Protein AF-A0A225VN91-F1 (afdb_monomer_lite)

Sequence (213 aa):
MSDIDKAKYLSKLDMTDDNLAKLLGMENMSVAAMKRHPNYNLYYAVTYNVNTRMINKLFKTKTEPSTLWKQLGLPTGETTSVAELKNIKRNDPNFDTYIRYVTKYDKELDAFKTKEQKLLEKYKLSKQFDEDAQPSPELVRMFNVNWDGPDIVYPAEILARADMWAKAGKSDDYVLTMLGMPSLKESSKFAHSYNYKAFLQFKEAAGTLSKNS

pLDDT: mean 78.53, std 14.8, range [35.0, 95.88]

Foldseek 3Di:
DDLLVVLVVLLVVPDDLQRLCVVQVNHPPFPVRLVVDPCNVSSCSNVVSNLVVVLVVCVVVVPFLVNLCVVLVHDQDQDCDPVNLVCCVVGPVSVVSSLVNVVVVVVVVVVLVVVQVVVCVVVVVVVVADPPDDGDPVSCVVPVDPQQAGPPNGLSSLLVVLLSCLVVVHDLCVLCSNLVNNDPVCLVVCCVPSSNVSSVSSCVSNVNDDPDD

Organism: NCBI:txid4795

Secondary structure (DSSP, 8-state):
--HHHHHHHHHTTT--HHHHHHHTT-TT--HHHHTTSTTHHHHHHHHHHHHHHHHHHHHHTT--HHHHHHHTT----TT--HHHHHHHHHH-HHHHHHHHHHHHHHHHHHHHHHHHHHHHHHTTGGGSS-TTPPPPHHHHHHH---SS------HHHHHHHHHHHHHTT--HHHHHHHTT---HHHHGGGTTSHHHHHHHHHHHHTT-S----

Radius of gyration: 20.31 Å; chains: 1; bounding box: 55×45×61 Å

Structure (mmCIF, N/CA/C/O backbone):
data_AF-A0A225VN91-F1
#
_entry.id   AF-A0A225VN91-F1
#
loop_
_atom_site.group_PDB
_atom_site.id
_atom_site.type_symbol
_atom_site.label_atom_id
_atom_site.label_alt_id
_atom_site.label_comp_id
_atom_site.label_asym_id
_atom_site.label_entity_id
_atom_site.label_seq_id
_atom_site.pdbx_PDB_ins_code
_atom_site.Cartn_x
_atom_site.Cartn_y
_atom_site.Cartn_z
_atom_site.occupancy
_atom_site.B_iso_or_equiv
_atom_site.auth_seq_id
_atom_site.auth_comp_id
_atom_site.auth_asym_id
_atom_site.auth_atom_id
_atom_site.pdbx_PDB_model_num
ATOM 1 N N . MET A 1 1 ? -30.366 4.896 12.817 1.00 66.31 1 MET A N 1
ATOM 2 C CA . MET A 1 1 ? -29.262 5.162 11.867 1.00 66.31 1 MET A CA 1
ATOM 3 C C . MET A 1 1 ? -28.515 3.860 11.637 1.00 66.31 1 MET A C 1
ATOM 5 O O . MET A 1 1 ? -28.142 3.240 12.629 1.00 66.31 1 MET A O 1
ATOM 9 N N . SER A 1 2 ? -28.371 3.417 10.384 1.00 86.88 2 SER A N 1
ATOM 10 C CA . SER A 1 2 ? -27.633 2.184 10.069 1.00 86.88 2 SER A CA 1
ATOM 11 C C . SER A 1 2 ? -26.142 2.341 10.393 1.00 86.88 2 SER A C 1
ATOM 13 O O . SER A 1 2 ? -25.645 3.466 10.497 1.00 86.88 2 SER A O 1
ATOM 15 N N . ASP A 1 3 ? -25.405 1.238 10.527 1.00 78.81 3 ASP A N 1
ATOM 16 C CA . ASP A 1 3 ? -23.954 1.311 10.752 1.00 78.81 3 ASP A CA 1
ATOM 17 C C . ASP A 1 3 ? -23.204 1.906 9.552 1.00 78.81 3 ASP A C 1
ATOM 19 O O . ASP A 1 3 ? -22.191 2.578 9.727 1.00 78.81 3 ASP A O 1
ATOM 23 N N . ILE A 1 4 ? -23.756 1.780 8.341 1.00 81.88 4 ILE A N 1
ATOM 24 C CA . ILE A 1 4 ? -23.241 2.445 7.137 1.00 81.88 4 ILE A CA 1
ATOM 25 C C . ILE A 1 4 ? -23.384 3.969 7.256 1.00 81.88 4 ILE A C 1
ATOM 27 O O . ILE A 1 4 ? -22.451 4.710 6.941 1.00 81.88 4 ILE A O 1
ATOM 31 N N . ASP A 1 5 ? -24.534 4.454 7.725 1.00 89.44 5 ASP A N 1
ATOM 32 C CA . ASP A 1 5 ? -24.778 5.891 7.884 1.00 89.44 5 ASP A CA 1
ATOM 33 C C . ASP A 1 5 ? -23.938 6.479 9.021 1.00 89.44 5 ASP A C 1
ATOM 35 O O . ASP A 1 5 ? -23.355 7.554 8.861 1.00 89.44 5 ASP A O 1
ATOM 39 N N . LYS A 1 6 ? -23.784 5.734 10.127 1.00 89.94 6 LYS A N 1
ATOM 40 C CA . LYS A 1 6 ? -22.837 6.073 11.200 1.00 89.94 6 LYS A CA 1
ATOM 41 C C . LYS A 1 6 ? -21.414 6.165 10.661 1.00 89.94 6 LYS A C 1
ATOM 43 O O . LYS A 1 6 ? -20.742 7.158 10.919 1.00 89.94 6 LYS A O 1
ATOM 48 N N . ALA A 1 7 ? -20.969 5.183 9.875 1.00 88.94 7 ALA A N 1
ATOM 49 C CA . ALA A 1 7 ? -19.620 5.177 9.322 1.00 88.94 7 ALA A CA 1
ATOM 50 C C . ALA A 1 7 ? -19.368 6.383 8.404 1.00 88.94 7 ALA A C 1
ATOM 52 O O . ALA A 1 7 ? -18.324 7.033 8.486 1.0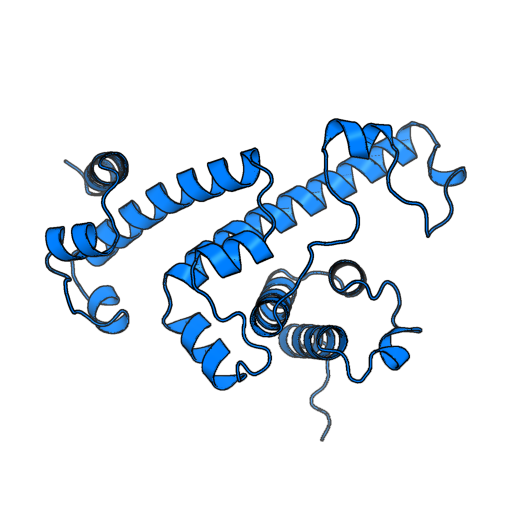0 88.94 7 ALA A O 1
ATOM 53 N N . LYS A 1 8 ? -20.343 6.725 7.551 1.00 87.88 8 LYS A N 1
ATOM 54 C CA . LYS A 1 8 ? -20.279 7.919 6.696 1.00 87.88 8 LYS A CA 1
ATOM 55 C C . LYS A 1 8 ? -20.207 9.198 7.522 1.00 87.88 8 LYS A C 1
ATOM 57 O O . LYS A 1 8 ? -19.379 10.052 7.218 1.00 87.88 8 LYS A O 1
ATOM 62 N N . TYR A 1 9 ? -21.049 9.333 8.544 1.00 91.50 9 TYR A N 1
ATOM 63 C CA . TYR A 1 9 ? -21.051 10.497 9.425 1.00 91.50 9 TYR A CA 1
ATOM 64 C C . TYR A 1 9 ? -19.715 10.649 10.160 1.00 91.50 9 TYR A C 1
ATOM 66 O O . TYR A 1 9 ? -19.050 11.668 9.995 1.00 91.50 9 TYR A O 1
ATOM 74 N N . LEU A 1 10 ? -19.277 9.609 10.875 1.00 90.62 10 LEU A N 1
ATOM 75 C CA . LEU A 1 10 ? -18.035 9.620 11.652 1.00 90.62 10 LEU A CA 1
ATOM 76 C C . LEU A 1 10 ? -16.809 9.884 10.774 1.00 90.62 10 LEU A C 1
ATOM 78 O O . LEU A 1 10 ? -15.938 10.653 11.162 1.00 90.62 10 LEU A O 1
ATOM 82 N N . SER A 1 11 ? -16.772 9.345 9.549 1.00 89.56 11 SER A N 1
ATOM 83 C CA . SER A 1 11 ? -15.665 9.624 8.627 1.00 89.56 11 SER A CA 1
ATOM 84 C C . SER A 1 11 ? -15.523 11.117 8.300 1.00 89.56 11 SER A C 1
ATOM 86 O O . SER A 1 11 ? -14.418 11.589 8.061 1.00 89.56 11 SER A O 1
ATOM 88 N N . LYS A 1 12 ? -16.602 11.908 8.320 1.00 90.25 12 LYS A N 1
ATOM 89 C CA . LYS A 1 12 ? -16.542 13.350 8.024 1.00 90.25 12 LYS A CA 1
ATOM 90 C C . LYS A 1 12 ? -15.976 14.191 9.168 1.00 90.25 12 LYS A C 1
ATOM 92 O O . LYS A 1 12 ? -15.618 15.332 8.911 1.00 90.25 12 LYS A O 1
ATOM 97 N N . LEU A 1 13 ? -15.896 13.645 10.382 1.00 88.88 13 LEU A N 1
ATOM 98 C CA . LEU A 1 13 ? -15.472 14.377 11.579 1.00 88.88 13 LEU A CA 1
ATOM 99 C C . LEU A 1 13 ? -13.948 14.533 11.710 1.00 88.88 13 LEU A C 1
ATOM 101 O O . LEU A 1 13 ? -13.500 15.116 12.688 1.00 88.88 13 LEU A O 1
ATOM 105 N N . ASP A 1 14 ? -13.172 14.008 10.755 1.00 80.12 14 ASP A N 1
ATOM 106 C CA . ASP A 1 14 ? -11.700 14.087 10.718 1.00 80.12 14 ASP A CA 1
ATOM 107 C C . ASP A 1 14 ? -11.023 13.635 12.027 1.00 80.12 14 ASP A C 1
ATOM 109 O O . ASP A 1 14 ? -10.026 14.188 12.484 1.00 80.12 14 ASP A O 1
ATOM 113 N N . MET A 1 15 ? -11.611 12.621 12.670 1.00 85.94 15 MET A N 1
ATOM 114 C CA . MET A 1 15 ? -11.085 12.050 13.905 1.00 85.94 15 MET A CA 1
ATOM 115 C C . MET A 1 15 ? -9.784 11.293 13.638 1.00 85.94 15 MET A C 1
ATOM 117 O O . MET A 1 15 ? -9.686 10.533 12.673 1.00 85.94 15 MET A O 1
ATOM 121 N N . THR A 1 16 ? -8.813 11.456 14.539 1.00 86.88 16 THR A N 1
ATOM 122 C CA . THR A 1 16 ? -7.637 10.583 14.595 1.00 86.88 16 THR A CA 1
ATOM 123 C C . THR A 1 16 ? -8.053 9.157 14.938 1.00 86.88 16 THR A C 1
ATOM 125 O O . THR A 1 16 ? -9.118 8.933 15.523 1.00 86.88 16 THR A O 1
ATOM 128 N N . ASP A 1 17 ? -7.196 8.194 14.603 1.00 85.38 17 ASP A N 1
ATOM 129 C CA . ASP A 1 17 ? -7.459 6.787 14.890 1.00 85.38 17 ASP A CA 1
ATOM 130 C C . ASP A 1 17 ? -7.649 6.534 16.396 1.00 85.38 17 ASP A C 1
ATOM 132 O O . ASP A 1 17 ? -8.621 5.895 16.794 1.00 85.38 17 ASP A O 1
ATOM 136 N N . ASP A 1 18 ? -6.828 7.174 17.235 1.00 88.00 18 ASP A N 1
ATOM 137 C CA . ASP A 1 18 ? -6.950 7.132 18.698 1.00 88.00 18 ASP A CA 1
ATOM 138 C C . ASP A 1 18 ? -8.293 7.684 19.196 1.00 88.00 18 ASP A C 1
ATOM 140 O O . ASP A 1 18 ? -8.949 7.084 20.050 1.00 88.00 18 ASP A O 1
ATOM 144 N N . ASN A 1 19 ? -8.739 8.822 18.650 1.00 92.31 19 ASN A N 1
ATOM 145 C CA . ASN A 1 19 ? -10.015 9.428 19.034 1.00 92.31 19 ASN A CA 1
ATOM 146 C C . ASN A 1 19 ? -11.199 8.562 18.595 1.00 92.31 19 ASN A C 1
ATOM 148 O O . ASN A 1 19 ? -12.185 8.455 19.326 1.00 92.31 19 ASN A O 1
ATOM 152 N N . LEU A 1 20 ? -11.104 7.927 17.426 1.00 93.00 20 LEU A N 1
ATOM 153 C CA . LEU A 1 20 ? -12.118 7.002 16.937 1.00 93.00 20 LEU A CA 1
ATOM 154 C C . LEU A 1 20 ? -12.151 5.712 17.768 1.00 93.00 20 LEU A C 1
ATOM 156 O O . LEU A 1 20 ? -13.234 5.256 18.131 1.00 93.00 20 LEU A O 1
ATOM 160 N N . ALA A 1 21 ? -10.991 5.136 18.093 1.00 92.94 21 ALA A N 1
ATOM 161 C CA . ALA A 1 21 ? -10.890 3.960 18.950 1.00 92.94 21 ALA A CA 1
ATOM 162 C C . ALA A 1 21 ? -11.495 4.245 20.329 1.00 92.94 21 ALA A C 1
ATOM 164 O O . ALA A 1 21 ? -12.345 3.483 20.787 1.00 92.94 21 ALA A O 1
ATOM 165 N N . LYS A 1 22 ? -11.157 5.395 20.925 1.00 95.44 22 LYS A N 1
ATOM 166 C CA . LYS A 1 22 ? -11.736 5.863 22.189 1.00 95.44 22 LYS A CA 1
ATOM 167 C C . LYS A 1 22 ? -13.249 6.064 22.109 1.00 95.44 22 LYS A C 1
ATOM 169 O O . LYS A 1 22 ? -13.985 5.617 22.981 1.00 95.44 22 LYS A O 1
ATOM 174 N N . LEU A 1 23 ? -13.745 6.704 21.047 1.00 94.81 23 LEU A N 1
ATOM 175 C CA . LEU A 1 23 ? -15.185 6.898 20.839 1.00 94.81 23 LEU A CA 1
ATOM 176 C C . LEU A 1 23 ? -15.944 5.564 20.774 1.00 94.81 23 LEU A C 1
ATOM 178 O O . LEU A 1 23 ? -17.099 5.483 21.189 1.00 94.81 23 LEU A O 1
ATOM 182 N N . LEU A 1 24 ? -15.306 4.528 20.233 1.00 94.75 24 LEU A N 1
ATOM 183 C CA . LEU A 1 24 ? -15.899 3.208 20.048 1.00 94.75 24 LEU A CA 1
ATOM 184 C C . LEU A 1 24 ? -15.637 2.248 21.218 1.00 94.75 24 LEU A C 1
ATOM 186 O O . LEU A 1 24 ? -16.039 1.083 21.122 1.00 94.75 24 LEU A O 1
ATOM 190 N N . GLY A 1 25 ? -15.021 2.728 22.307 1.00 95.81 25 GLY A N 1
ATOM 191 C CA . GLY A 1 25 ? -14.703 1.942 23.502 1.00 95.81 25 GLY A CA 1
ATOM 192 C C . GLY A 1 25 ? -13.650 0.867 23.246 1.00 95.81 25 GLY A C 1
ATOM 193 O O . GLY A 1 25 ? -13.738 -0.232 23.787 1.00 95.81 25 GLY A O 1
ATOM 194 N N . MET A 1 26 ? -12.715 1.146 22.342 1.00 95.88 26 MET A N 1
ATOM 195 C CA . MET A 1 26 ? -11.653 0.234 21.919 1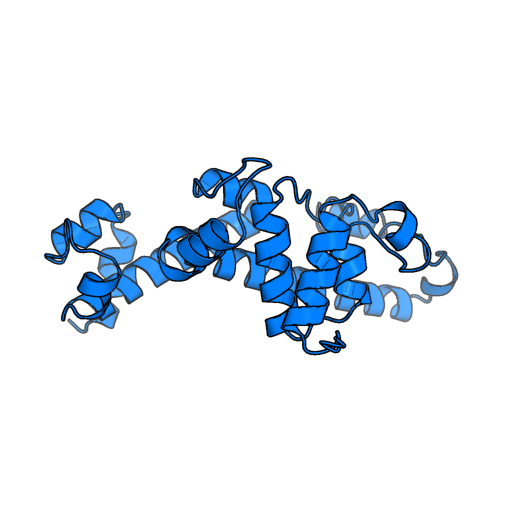.00 95.88 26 MET A CA 1
ATOM 196 C C . MET A 1 26 ? -10.261 0.787 22.226 1.00 95.88 26 MET A C 1
ATOM 198 O O . MET A 1 26 ? -9.271 0.282 21.694 1.00 95.88 26 MET A O 1
ATOM 202 N N . GLU A 1 27 ? -10.160 1.837 23.046 1.00 94.81 27 GLU A N 1
ATOM 203 C CA . GLU A 1 27 ? -8.865 2.370 23.447 1.00 94.81 27 GLU A CA 1
ATOM 204 C C . GLU A 1 27 ? -8.016 1.305 24.156 1.00 94.81 27 GLU A C 1
ATOM 206 O O . GLU A 1 27 ? -8.523 0.454 24.887 1.00 94.81 27 GLU A O 1
ATOM 211 N N . ASN A 1 28 ? -6.700 1.356 23.938 1.00 91.00 28 ASN A N 1
ATOM 212 C CA . ASN A 1 28 ? -5.714 0.452 24.545 1.00 91.00 28 ASN A CA 1
ATOM 213 C C . ASN A 1 28 ? -5.897 -1.044 24.220 1.00 91.00 28 ASN A C 1
ATOM 215 O O . ASN A 1 28 ? -5.195 -1.888 24.781 1.00 91.00 28 ASN A O 1
ATOM 219 N N . MET A 1 29 ? -6.811 -1.405 23.317 1.00 93.12 29 MET A N 1
ATOM 220 C CA . MET A 1 29 ? -6.941 -2.775 22.838 1.00 93.12 29 MET A CA 1
ATOM 221 C C . MET A 1 29 ? -5.829 -3.088 21.837 1.00 93.12 29 MET A C 1
ATOM 223 O O . MET A 1 29 ? -5.497 -2.281 20.973 1.00 93.12 29 MET A O 1
ATOM 227 N N . SER A 1 30 ? -5.282 -4.302 21.897 1.00 87.81 30 SER A N 1
ATOM 228 C CA . SER A 1 30 ? -4.435 -4.791 20.807 1.00 87.81 30 SER A CA 1
ATOM 229 C C . SER A 1 30 ? -5.260 -4.928 19.523 1.00 87.81 30 SER A C 1
ATOM 231 O O . SER A 1 30 ? -6.457 -5.205 19.585 1.00 87.81 30 SER A O 1
ATOM 233 N N . VAL A 1 31 ? -4.631 -4.846 18.347 1.00 81.31 31 VAL A N 1
ATOM 234 C CA . VAL A 1 31 ? -5.321 -5.047 17.054 1.00 81.31 31 VAL A CA 1
ATOM 235 C C . VAL A 1 31 ? -6.092 -6.375 17.016 1.00 81.31 31 VAL A C 1
ATOM 237 O O . VAL A 1 31 ? -7.198 -6.454 16.481 1.00 81.31 31 VAL A O 1
ATOM 240 N N . ALA A 1 32 ? -5.539 -7.430 17.624 1.00 86.00 32 ALA A N 1
ATOM 241 C CA . ALA A 1 32 ? -6.203 -8.726 17.730 1.00 86.00 32 ALA A CA 1
ATOM 242 C C . ALA A 1 32 ? -7.454 -8.685 18.627 1.00 86.00 32 ALA A C 1
ATOM 244 O O . ALA A 1 32 ? -8.444 -9.347 18.312 1.00 86.00 32 ALA A O 1
ATOM 245 N N . ALA A 1 33 ? -7.422 -7.916 19.720 1.00 92.19 33 ALA A N 1
ATOM 246 C CA . ALA A 1 33 ? -8.576 -7.698 20.587 1.00 92.19 33 ALA A CA 1
ATOM 247 C C . ALA A 1 33 ? -9.627 -6.807 19.908 1.00 92.19 33 ALA A C 1
ATOM 249 O O . ALA A 1 33 ? -10.803 -7.169 19.898 1.00 92.19 33 ALA A O 1
ATOM 250 N N . MET A 1 34 ? -9.203 -5.723 19.245 1.00 91.06 34 MET A N 1
ATOM 251 C CA . MET A 1 34 ? -10.085 -4.853 18.462 1.00 91.06 34 MET A CA 1
ATOM 252 C C . MET A 1 34 ? -10.865 -5.660 17.429 1.00 91.06 34 MET A C 1
ATOM 254 O O . MET A 1 34 ? -12.077 -5.537 17.380 1.00 91.06 34 MET A O 1
ATOM 258 N N . LYS A 1 35 ? -10.215 -6.558 16.673 1.00 88.19 35 LYS A N 1
ATOM 259 C CA . LYS A 1 35 ? -10.866 -7.420 15.661 1.00 88.19 35 LYS A CA 1
ATOM 260 C C . LYS A 1 35 ? -12.011 -8.288 16.196 1.00 88.19 35 LYS A C 1
ATOM 262 O O . LYS A 1 35 ? -12.839 -8.744 15.414 1.00 88.19 35 LYS A O 1
ATOM 267 N N . ARG A 1 36 ? -12.051 -8.548 17.505 1.00 93.56 36 ARG A N 1
ATOM 268 C CA . ARG A 1 36 ? -13.104 -9.335 18.169 1.00 93.56 36 ARG A CA 1
ATOM 269 C C . ARG A 1 36 ? -14.172 -8.460 18.827 1.00 93.56 36 ARG A C 1
ATOM 271 O O . ARG A 1 36 ? -15.158 -8.990 19.331 1.00 93.56 36 ARG A O 1
ATOM 278 N N . HIS A 1 37 ? -13.976 -7.146 18.854 1.00 95.25 37 HIS A N 1
ATOM 279 C CA . HIS A 1 37 ? -14.875 -6.213 19.510 1.00 95.25 37 HIS A CA 1
ATOM 280 C C . HIS A 1 37 ? -16.153 -5.991 18.676 1.00 95.25 37 HIS A C 1
ATOM 282 O O . HIS A 1 37 ? -16.062 -5.863 17.452 1.00 95.25 37 HIS A O 1
ATOM 288 N N . PRO A 1 38 ? -17.346 -5.867 19.290 1.00 95.62 38 PRO A N 1
ATOM 289 C CA . PRO A 1 38 ? -18.596 -5.643 18.554 1.00 95.62 38 PRO A CA 1
ATOM 290 C C . PRO A 1 38 ? -18.588 -4.391 17.662 1.00 95.62 38 PRO A C 1
ATOM 292 O O . PRO A 1 38 ? -19.189 -4.390 16.590 1.00 95.62 38 PRO A O 1
ATOM 295 N N . ASN A 1 39 ? -17.859 -3.342 18.062 1.00 94.69 39 ASN A N 1
ATOM 296 C CA . ASN A 1 39 ? -17.749 -2.098 17.286 1.00 94.69 39 ASN A CA 1
ATOM 297 C C . ASN A 1 39 ? -16.658 -2.133 16.203 1.00 94.69 39 ASN A C 1
ATOM 299 O O . ASN A 1 39 ? -16.485 -1.144 15.488 1.00 94.69 39 ASN A O 1
ATOM 303 N N . TYR A 1 40 ? -15.936 -3.248 16.045 1.00 91.56 40 TYR A N 1
ATOM 304 C CA . TYR A 1 40 ? -14.839 -3.346 15.083 1.00 91.56 40 TYR A CA 1
ATOM 305 C C . TYR A 1 40 ? -15.285 -3.072 13.651 1.00 91.56 40 TYR A C 1
ATOM 307 O O . TYR A 1 40 ? -14.619 -2.339 12.928 1.00 91.56 40 TYR A O 1
ATOM 315 N N . ASN A 1 41 ? -16.438 -3.608 13.246 1.00 89.62 41 ASN A N 1
ATOM 316 C CA . ASN A 1 41 ? -16.953 -3.410 11.892 1.00 89.62 41 ASN A CA 1
ATOM 317 C C . ASN A 1 41 ? -17.220 -1.927 11.597 1.00 89.62 41 ASN A C 1
ATOM 319 O O . ASN A 1 41 ? -16.931 -1.453 10.498 1.00 89.62 41 ASN A O 1
ATOM 323 N N . LEU A 1 42 ? -17.725 -1.180 12.584 1.00 91.81 42 LEU A N 1
ATOM 324 C CA . LEU A 1 42 ? -17.949 0.258 12.453 1.00 91.81 42 LEU A CA 1
ATOM 325 C C . LEU A 1 42 ? -16.620 1.021 12.390 1.00 91.81 42 LEU A C 1
ATOM 327 O O . LEU A 1 42 ? -16.442 1.848 11.498 1.00 91.81 42 LEU A O 1
ATOM 331 N N . TYR A 1 43 ? -15.676 0.710 13.280 1.00 90.94 43 TYR A N 1
ATOM 332 C CA . TYR A 1 43 ? -14.326 1.278 13.251 1.00 90.94 43 TYR A CA 1
ATOM 333 C C . TYR A 1 43 ? -13.640 1.043 11.899 1.00 90.94 43 TYR A C 1
ATOM 335 O O . TYR A 1 43 ? -13.159 1.984 11.266 1.00 90.94 43 TYR A O 1
ATOM 343 N N . TYR A 1 44 ? -13.670 -0.198 11.412 1.00 88.31 44 TYR A N 1
ATOM 344 C CA . TYR A 1 44 ? -13.106 -0.587 10.125 1.00 88.31 44 TYR A CA 1
ATOM 345 C C . TYR A 1 44 ? -13.766 0.172 8.967 1.00 88.31 44 TYR A C 1
ATOM 347 O O . TYR A 1 44 ? -13.083 0.671 8.079 1.00 88.31 44 TYR A O 1
ATOM 355 N N . ALA A 1 45 ? -15.092 0.329 8.976 1.00 88.12 45 ALA A N 1
ATOM 356 C CA . ALA A 1 45 ? -15.792 1.080 7.936 1.00 88.12 45 ALA A CA 1
ATOM 357 C C . ALA A 1 45 ? -15.430 2.579 7.937 1.00 88.12 45 ALA A C 1
ATOM 359 O O . ALA A 1 45 ? -15.275 3.183 6.871 1.00 88.12 45 ALA A O 1
ATOM 360 N N . VAL A 1 46 ? -15.281 3.196 9.115 1.00 89.25 46 VAL A N 1
ATOM 361 C CA . VAL A 1 46 ? -14.879 4.607 9.236 1.00 89.25 46 VAL A CA 1
ATOM 362 C C . VAL A 1 46 ? -13.455 4.805 8.725 1.00 89.25 46 VAL A C 1
ATOM 364 O O . VAL A 1 46 ? -13.248 5.626 7.826 1.00 89.25 46 VAL A O 1
ATOM 367 N N . THR A 1 47 ? -12.498 4.027 9.236 1.00 86.69 47 THR A N 1
ATOM 368 C CA . THR A 1 47 ? -11.091 4.076 8.804 1.00 86.69 47 THR A CA 1
ATOM 369 C C . THR A 1 47 ? -10.972 3.787 7.309 1.00 86.69 47 THR A C 1
ATOM 371 O O . THR A 1 47 ? -10.286 4.510 6.586 1.00 86.69 47 THR A O 1
ATOM 374 N N . TYR A 1 48 ? -11.745 2.830 6.781 1.00 86.44 48 TYR A N 1
ATOM 375 C CA . TYR A 1 48 ? -11.795 2.546 5.350 1.00 86.44 48 TYR A CA 1
ATOM 376 C C . TYR A 1 48 ? -12.181 3.778 4.519 1.00 86.44 48 TYR A C 1
ATOM 378 O O . TYR A 1 48 ? -11.517 4.074 3.518 1.00 86.44 48 TYR A O 1
ATOM 386 N N . ASN A 1 49 ? -13.228 4.504 4.922 1.00 85.88 49 ASN A N 1
ATOM 387 C CA . ASN A 1 49 ? -13.721 5.699 4.231 1.00 85.88 49 ASN A CA 1
ATOM 388 C C . ASN A 1 49 ? -12.745 6.879 4.328 1.00 85.88 49 ASN A C 1
ATOM 390 O O . ASN A 1 49 ? -12.519 7.582 3.336 1.00 85.88 49 ASN A O 1
ATOM 394 N N . VAL A 1 50 ? -12.148 7.092 5.504 1.00 86.75 50 VAL A N 1
ATOM 395 C CA . VAL A 1 50 ? -11.103 8.105 5.717 1.00 86.75 50 VAL A CA 1
ATOM 396 C C . VAL A 1 50 ? -9.909 7.816 4.806 1.00 86.75 50 VAL A C 1
ATOM 398 O O . VAL A 1 50 ? -9.559 8.659 3.976 1.00 86.75 50 VAL A O 1
ATOM 401 N N . ASN A 1 51 ? -9.394 6.587 4.843 1.00 84.50 51 ASN A N 1
ATOM 402 C CA . ASN A 1 51 ? -8.253 6.164 4.035 1.00 84.50 51 ASN A CA 1
ATOM 403 C C . ASN A 1 51 ? -8.552 6.244 2.537 1.00 84.50 51 ASN A C 1
ATOM 405 O O . ASN A 1 51 ? -7.691 6.646 1.767 1.00 84.50 51 ASN A O 1
ATOM 409 N N . THR A 1 52 ? -9.781 5.954 2.098 1.00 85.50 52 THR A N 1
ATOM 410 C CA . THR A 1 52 ? -10.171 6.111 0.683 1.00 85.50 52 THR A CA 1
ATOM 411 C C . THR A 1 52 ? -10.035 7.561 0.214 1.00 85.50 52 THR A 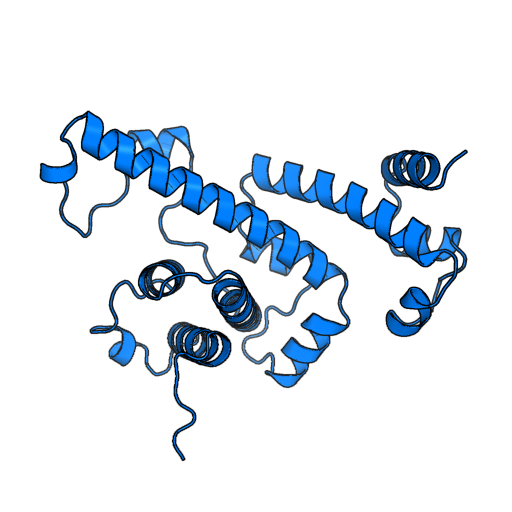C 1
ATOM 413 O O . THR A 1 52 ? -9.500 7.821 -0.864 1.00 85.50 52 THR A O 1
ATOM 416 N N . ARG A 1 53 ? -10.501 8.528 1.015 1.00 85.81 53 ARG A N 1
ATOM 417 C CA . ARG A 1 53 ? -10.373 9.956 0.680 1.00 85.81 53 ARG A CA 1
ATOM 418 C C . ARG A 1 53 ? -8.917 10.403 0.700 1.00 85.81 53 ARG A C 1
ATOM 420 O O . ARG A 1 53 ? -8.506 11.110 -0.218 1.00 85.81 53 ARG A O 1
ATOM 427 N N . MET A 1 54 ? -8.148 9.956 1.693 1.00 86.31 54 MET A N 1
ATOM 428 C CA . MET A 1 54 ? -6.714 10.221 1.773 1.00 86.31 54 MET A CA 1
ATOM 429 C C . MET A 1 54 ? -5.982 9.679 0.540 1.00 86.31 54 MET A C 1
ATOM 431 O O . MET A 1 54 ? -5.314 10.444 -0.143 1.00 86.31 54 MET A O 1
ATOM 435 N N . ILE A 1 55 ? -6.185 8.407 0.185 1.00 84.81 55 ILE A N 1
ATOM 436 C CA . ILE A 1 55 ? -5.602 7.761 -1.002 1.00 84.81 55 ILE A CA 1
ATOM 437 C C . ILE A 1 55 ? -5.955 8.529 -2.279 1.00 84.81 55 ILE A C 1
ATOM 439 O O . ILE A 1 55 ? -5.083 8.797 -3.100 1.00 84.81 55 ILE A O 1
ATOM 443 N N . ASN A 1 56 ? -7.216 8.940 -2.442 1.00 82.62 56 ASN A N 1
ATOM 444 C CA . ASN A 1 56 ? -7.628 9.733 -3.601 1.00 82.62 56 ASN A CA 1
ATOM 445 C C . ASN A 1 56 ? -6.952 11.111 -3.642 1.00 82.62 56 ASN A C 1
ATOM 447 O O . ASN A 1 56 ? -6.653 11.607 -4.727 1.00 82.62 56 ASN A O 1
ATOM 451 N N . LYS A 1 57 ? -6.714 11.740 -2.485 1.00 85.31 57 LYS A N 1
ATOM 452 C CA . LYS A 1 57 ? -5.969 13.001 -2.391 1.00 85.31 57 LYS A CA 1
ATOM 453 C C . LYS A 1 57 ? -4.499 12.792 -2.754 1.00 85.31 57 LYS A C 1
ATOM 455 O O . LYS A 1 57 ? -4.020 13.500 -3.629 1.00 85.31 57 LYS A O 1
ATOM 460 N N . LEU A 1 58 ? -3.842 11.800 -2.152 1.00 82.50 58 LEU A N 1
ATOM 461 C CA . LEU A 1 58 ? -2.444 11.436 -2.412 1.00 82.50 58 LEU A CA 1
ATOM 462 C C . LEU A 1 58 ? -2.204 11.140 -3.895 1.00 82.50 58 LEU A C 1
ATOM 464 O O . LEU A 1 58 ? -1.244 11.624 -4.488 1.00 82.50 58 LEU A O 1
ATOM 468 N N . PHE A 1 59 ? -3.136 10.423 -4.523 1.00 79.00 59 PHE A N 1
ATOM 469 C CA . PHE A 1 59 ? -3.070 10.130 -5.949 1.00 79.00 59 PHE A CA 1
ATOM 470 C C . PHE A 1 59 ? -3.200 11.400 -6.806 1.00 79.00 59 PHE A C 1
ATOM 472 O O . PHE A 1 59 ? -2.434 11.598 -7.744 1.00 79.00 59 PHE A O 1
ATOM 479 N N . LYS A 1 60 ? -4.122 12.314 -6.462 1.00 78.62 60 LYS A N 1
ATOM 480 C CA . LYS A 1 60 ? -4.246 13.618 -7.144 1.00 78.62 60 LYS A CA 1
ATOM 481 C C . LYS A 1 60 ? -2.992 14.478 -6.993 1.00 78.62 60 LYS A C 1
ATOM 483 O O . LYS A 1 60 ? -2.644 15.198 -7.923 1.00 78.62 60 LYS A O 1
ATOM 488 N N . THR A 1 61 ? -2.335 14.412 -5.837 1.00 80.06 61 THR A N 1
ATOM 489 C CA . THR A 1 61 ? -1.087 15.134 -5.560 1.00 80.06 61 THR A CA 1
ATOM 490 C C . THR A 1 61 ? 0.158 14.396 -6.040 1.00 80.06 61 THR A C 1
ATOM 492 O O . THR A 1 61 ? 1.252 14.896 -5.809 1.00 80.06 61 THR A O 1
ATOM 495 N N . LYS A 1 62 ? 0.005 13.244 -6.712 1.00 78.06 62 LYS A N 1
ATOM 496 C CA . LYS A 1 62 ? 1.106 12.437 -7.261 1.00 78.06 62 LYS A CA 1
ATOM 497 C C . LYS A 1 62 ? 2.147 12.078 -6.201 1.00 78.06 62 LYS A C 1
ATOM 499 O O . LYS A 1 62 ? 3.344 12.211 -6.411 1.00 78.06 62 LYS A O 1
ATOM 504 N N . THR A 1 63 ? 1.681 11.679 -5.021 1.00 84.19 63 THR A N 1
ATOM 505 C CA . THR A 1 63 ? 2.580 11.282 -3.940 1.00 84.19 63 THR A CA 1
ATOM 506 C C . THR A 1 63 ? 3.270 9.966 -4.292 1.00 84.19 63 THR A C 1
ATOM 508 O O . THR A 1 63 ? 2.605 8.975 -4.591 1.00 84.19 63 THR A O 1
ATOM 511 N N . GLU A 1 64 ? 4.595 9.924 -4.220 1.00 84.75 64 GLU A N 1
ATOM 512 C CA . GLU A 1 64 ? 5.324 8.678 -4.451 1.00 84.75 64 GLU A CA 1
ATOM 513 C C . GLU A 1 64 ? 5.038 7.642 -3.348 1.00 84.75 64 GLU A C 1
ATOM 515 O O . GLU A 1 64 ? 4.900 8.023 -2.177 1.00 84.75 64 GLU A O 1
ATOM 520 N N . PRO A 1 65 ? 4.967 6.333 -3.673 1.00 87.38 65 PRO A N 1
ATOM 521 C CA . PRO A 1 65 ? 4.795 5.270 -2.684 1.00 87.38 65 PRO A CA 1
ATOM 522 C C . PRO A 1 65 ? 5.756 5.377 -1.493 1.00 87.38 65 PRO A C 1
ATOM 524 O O . PRO A 1 65 ? 5.304 5.327 -0.350 1.00 87.38 65 PRO A O 1
ATOM 527 N N . SER A 1 66 ? 7.037 5.652 -1.739 1.00 84.44 66 SER A N 1
ATOM 528 C CA . SER A 1 66 ? 8.054 5.773 -0.687 1.00 84.44 66 SER A CA 1
ATOM 529 C C . SER A 1 66 ? 7.841 6.988 0.213 1.00 84.44 66 SER A C 1
ATOM 531 O O . SER A 1 66 ? 8.053 6.931 1.428 1.00 84.44 66 SER A O 1
ATOM 533 N N . THR A 1 67 ? 7.320 8.082 -0.348 1.00 88.00 67 THR A N 1
ATOM 534 C CA . THR A 1 67 ? 6.899 9.245 0.442 1.00 88.00 67 THR A CA 1
ATOM 535 C C . THR A 1 67 ? 5.762 8.868 1.384 1.00 88.00 67 THR A C 1
ATOM 537 O O . THR A 1 67 ? 5.806 9.220 2.564 1.00 88.00 67 THR A O 1
ATOM 540 N N . LEU A 1 68 ? 4.768 8.115 0.899 1.00 89.94 68 LEU A N 1
ATOM 541 C CA . LEU A 1 68 ? 3.677 7.645 1.747 1.00 89.94 68 LEU A CA 1
ATOM 542 C C . LEU A 1 68 ? 4.169 6.658 2.813 1.00 89.94 68 LEU A C 1
ATOM 544 O O . LEU A 1 68 ? 3.775 6.785 3.968 1.00 89.94 68 LEU A O 1
ATOM 548 N N . TRP A 1 69 ? 5.042 5.712 2.458 1.00 90.56 69 TRP A N 1
ATOM 549 C CA . TRP A 1 69 ? 5.642 4.764 3.403 1.00 90.56 69 TRP A CA 1
ATOM 550 C C . TRP A 1 69 ? 6.251 5.491 4.609 1.00 90.56 69 TRP A C 1
ATOM 552 O O . TRP A 1 69 ? 5.924 5.190 5.758 1.00 90.56 69 TRP A O 1
ATOM 562 N N . LYS A 1 70 ? 7.055 6.528 4.339 1.00 90.00 70 LYS A N 1
ATOM 563 C CA . LYS A 1 70 ? 7.652 7.384 5.369 1.00 90.00 70 LYS A CA 1
ATOM 564 C C . LYS A 1 70 ? 6.609 8.178 6.160 1.00 90.00 70 LYS A C 1
ATOM 566 O O . LYS A 1 70 ? 6.706 8.251 7.381 1.00 90.00 70 LYS A O 1
ATOM 571 N N . GLN A 1 71 ? 5.622 8.782 5.494 1.00 89.94 71 GLN A N 1
ATOM 572 C CA . GLN A 1 71 ? 4.554 9.552 6.156 1.00 89.94 71 GLN A CA 1
ATOM 573 C C . GLN A 1 71 ? 3.717 8.700 7.113 1.00 89.94 71 GLN A C 1
ATOM 575 O O . GLN A 1 71 ? 3.230 9.201 8.121 1.00 89.94 71 GLN A O 1
ATOM 580 N N . LEU A 1 72 ? 3.573 7.416 6.799 1.00 89.31 72 LEU A N 1
ATOM 581 C CA . LEU A 1 72 ? 2.885 6.426 7.617 1.00 89.31 72 LEU A CA 1
ATOM 582 C C . LEU A 1 72 ? 3.734 5.900 8.786 1.00 89.31 72 LEU A C 1
ATOM 584 O O . LEU A 1 72 ? 3.256 5.068 9.554 1.00 89.31 72 LEU A O 1
ATOM 588 N N . GLY A 1 73 ? 4.982 6.364 8.925 1.00 89.12 73 GLY A N 1
ATOM 589 C CA . GLY A 1 73 ? 5.895 5.934 9.983 1.00 89.12 73 GLY A CA 1
ATOM 590 C C . GLY A 1 73 ? 6.366 4.486 9.846 1.00 89.12 73 GLY A C 1
ATOM 591 O O . GLY A 1 73 ? 6.850 3.914 10.820 1.00 89.12 73 GLY A O 1
ATOM 592 N N . LEU A 1 74 ? 6.225 3.882 8.661 1.00 90.69 74 LEU A N 1
ATOM 593 C CA . LEU A 1 74 ? 6.713 2.528 8.406 1.00 90.69 74 LEU A CA 1
ATOM 594 C C . LEU A 1 74 ? 8.254 2.522 8.374 1.00 90.69 74 LEU A C 1
ATOM 596 O O . LEU A 1 74 ? 8.860 3.540 8.022 1.00 90.69 74 LEU A O 1
ATOM 600 N N . PRO A 1 75 ? 8.924 1.404 8.721 1.00 88.50 75 PRO A N 1
ATOM 601 C CA . PRO A 1 75 ? 10.374 1.403 8.886 1.00 88.50 75 PRO A CA 1
ATOM 602 C C . PRO A 1 75 ? 11.120 1.815 7.623 1.00 88.50 75 PRO A C 1
ATOM 604 O O . PRO A 1 75 ? 10.951 1.225 6.557 1.00 88.50 75 PRO A O 1
ATOM 607 N N . THR A 1 76 ? 11.989 2.809 7.767 1.00 82.94 76 THR A N 1
ATOM 608 C CA . THR A 1 76 ? 12.851 3.316 6.691 1.00 82.94 76 THR A CA 1
ATOM 609 C C . THR A 1 76 ? 14.295 2.832 6.814 1.00 82.94 76 THR A C 1
ATOM 611 O O . THR A 1 76 ? 15.129 3.188 5.988 1.00 82.94 76 THR A O 1
ATOM 614 N N . GLY A 1 77 ? 14.621 2.089 7.877 1.00 73.56 77 GLY A N 1
ATOM 615 C CA . GLY A 1 77 ? 15.978 1.628 8.155 1.00 73.56 77 GLY A CA 1
ATOM 616 C C . GLY A 1 77 ? 16.450 0.555 7.174 1.00 73.56 77 GLY A C 1
ATOM 617 O O . GLY A 1 77 ? 15.662 -0.240 6.664 1.00 73.56 77 GLY A O 1
ATOM 618 N N . GLU A 1 78 ? 17.762 0.497 6.951 1.00 65.69 78 GLU A N 1
ATOM 619 C CA . GLU A 1 78 ? 18.386 -0.486 6.054 1.00 65.69 78 GLU A CA 1
ATOM 620 C C . GLU A 1 78 ? 18.345 -1.928 6.591 1.00 65.69 78 GLU A C 1
ATOM 622 O O . GLU A 1 78 ? 18.636 -2.866 5.852 1.00 65.69 78 GLU A O 1
ATOM 627 N N . THR A 1 79 ? 18.000 -2.121 7.867 1.00 65.62 79 THR A N 1
ATOM 628 C CA . THR A 1 79 ? 18.146 -3.396 8.589 1.00 65.62 79 THR A CA 1
ATOM 629 C C . THR A 1 79 ? 16.827 -4.022 9.044 1.00 65.62 79 THR A C 1
ATOM 631 O O . THR A 1 79 ? 16.853 -4.944 9.860 1.00 65.62 79 THR A O 1
ATOM 634 N N . THR A 1 80 ? 15.675 -3.587 8.513 1.00 74.25 80 THR A N 1
ATOM 635 C CA . THR A 1 80 ? 14.387 -4.223 8.836 1.00 74.25 80 THR A CA 1
ATOM 636 C C . THR A 1 80 ? 14.437 -5.712 8.513 1.00 74.25 80 THR A C 1
ATOM 638 O O . THR A 1 80 ? 14.563 -6.124 7.357 1.00 74.25 80 THR A O 1
ATOM 641 N N . SER A 1 81 ? 14.338 -6.537 9.552 1.00 74.50 81 SER A N 1
ATOM 642 C CA . SER A 1 81 ? 14.414 -7.986 9.388 1.00 74.50 81 SER A CA 1
ATOM 643 C C . SER A 1 81 ? 13.147 -8.533 8.720 1.00 74.50 81 SER A C 1
ATOM 645 O O . SER A 1 81 ? 12.058 -7.967 8.832 1.00 74.50 81 SER A O 1
ATOM 647 N N . VAL A 1 82 ? 13.241 -9.703 8.080 1.00 74.94 82 VAL A N 1
ATOM 648 C CA . VAL A 1 82 ? 12.064 -10.396 7.516 1.00 74.94 82 VAL A CA 1
ATOM 649 C C . VAL A 1 82 ? 11.003 -10.669 8.592 1.00 74.94 82 VAL A C 1
ATOM 651 O O . VAL A 1 82 ? 9.804 -10.617 8.314 1.00 74.94 82 VAL A O 1
ATOM 654 N N . ALA A 1 83 ? 11.424 -10.959 9.826 1.00 79.50 83 ALA A N 1
ATOM 655 C CA . ALA A 1 83 ? 10.520 -11.191 10.949 1.00 79.50 83 ALA A CA 1
ATOM 656 C C . ALA A 1 83 ? 9.773 -9.911 11.355 1.00 79.50 83 ALA A C 1
ATOM 658 O O . ALA A 1 83 ? 8.558 -9.942 11.547 1.00 79.50 83 ALA A O 1
ATOM 659 N N . GLU A 1 84 ? 10.479 -8.784 11.413 1.00 83.56 84 GLU A N 1
ATOM 660 C CA . GLU A 1 84 ? 9.900 -7.470 11.690 1.00 83.56 84 GLU A CA 1
ATOM 661 C C . GLU A 1 84 ? 8.915 -7.054 10.592 1.00 83.56 84 GLU A C 1
ATOM 663 O O . GLU A 1 84 ? 7.778 -6.688 10.888 1.00 83.56 84 GLU A O 1
ATOM 668 N N . LEU A 1 85 ? 9.278 -7.237 9.319 1.00 83.75 85 LEU A N 1
ATOM 669 C CA . LEU A 1 85 ? 8.377 -6.967 8.200 1.00 83.75 85 LEU A CA 1
ATOM 670 C C . LEU A 1 85 ? 7.121 -7.852 8.244 1.00 83.75 85 LEU A C 1
ATOM 672 O O . LEU A 1 85 ? 6.017 -7.377 7.981 1.00 83.75 85 LEU A O 1
ATOM 676 N N . LYS A 1 86 ? 7.255 -9.136 8.606 1.00 85.56 86 LYS A N 1
ATOM 677 C CA . LYS A 1 86 ? 6.104 -10.032 8.829 1.00 85.56 86 LYS A CA 1
ATOM 678 C C . LYS A 1 86 ? 5.220 -9.553 9.980 1.00 85.56 86 LYS A C 1
ATOM 680 O O . LYS A 1 86 ? 4.003 -9.714 9.897 1.00 85.56 86 LYS A O 1
ATOM 685 N N . ASN A 1 87 ? 5.810 -8.996 11.035 1.00 85.56 87 ASN A N 1
ATOM 686 C CA . ASN A 1 87 ? 5.070 -8.439 12.161 1.00 85.56 87 ASN A CA 1
ATOM 687 C C . ASN A 1 87 ? 4.269 -7.198 11.737 1.00 85.56 87 ASN A C 1
ATOM 689 O O . ASN A 1 87 ? 3.063 -7.156 11.962 1.00 85.56 87 ASN A O 1
ATOM 693 N N . ILE A 1 88 ? 4.903 -6.255 11.035 1.00 87.06 88 ILE A N 1
ATOM 694 C CA . ILE A 1 88 ? 4.261 -5.043 10.496 1.00 87.06 88 ILE A CA 1
ATOM 695 C C . ILE A 1 88 ? 3.107 -5.414 9.566 1.00 87.06 88 ILE A C 1
ATOM 697 O O . ILE A 1 88 ? 1.977 -4.996 9.786 1.00 87.06 88 ILE A O 1
ATOM 701 N N . LYS A 1 89 ? 3.354 -6.319 8.608 1.00 86.50 89 LYS A N 1
ATOM 702 C CA . LYS A 1 89 ? 2.339 -6.846 7.677 1.00 86.50 89 LYS A CA 1
ATOM 703 C C . LYS A 1 89 ? 1.094 -7.416 8.364 1.00 86.50 89 LYS A C 1
ATOM 705 O O . LYS A 1 89 ? 0.044 -7.498 7.737 1.00 86.50 89 LYS A O 1
ATOM 710 N N . ARG A 1 90 ? 1.216 -7.898 9.605 1.00 83.06 90 ARG A N 1
ATOM 711 C CA . ARG A 1 90 ? 0.117 -8.528 10.355 1.00 83.06 90 ARG A CA 1
ATOM 712 C C . ARG A 1 90 ? -0.582 -7.574 11.314 1.00 83.06 90 ARG A C 1
ATOM 714 O O . ARG A 1 90 ? -1.777 -7.750 11.559 1.00 83.06 90 ARG A O 1
ATOM 721 N N . ASN A 1 91 ? 0.171 -6.642 11.887 1.00 81.62 91 ASN A N 1
ATOM 722 C CA . ASN A 1 91 ? -0.225 -5.936 13.100 1.00 81.62 91 ASN A CA 1
ATOM 723 C C . ASN A 1 91 ? -0.257 -4.412 12.950 1.00 81.62 91 ASN A C 1
ATOM 725 O O . ASN A 1 91 ? -0.780 -3.762 13.848 1.00 81.62 91 ASN A O 1
ATOM 729 N N . ASP A 1 92 ? 0.256 -3.845 11.857 1.00 83.75 92 ASP A N 1
ATOM 730 C CA . ASP A 1 92 ? 0.292 -2.397 11.652 1.00 83.75 92 ASP A CA 1
ATOM 731 C C . ASP A 1 92 ? -0.853 -1.929 10.720 1.00 83.75 92 ASP A C 1
ATOM 733 O O . ASP A 1 92 ? -0.854 -2.263 9.531 1.00 83.75 92 ASP A O 1
ATOM 737 N N . PRO A 1 93 ? -1.838 -1.150 11.211 1.00 81.44 93 PRO A N 1
ATOM 738 C CA . PRO A 1 93 ? -2.934 -0.635 10.383 1.00 81.44 93 PRO A CA 1
ATOM 739 C C . PRO A 1 93 ? -2.474 0.385 9.325 1.00 81.44 93 PRO A C 1
ATOM 741 O O . PRO A 1 93 ? -3.135 0.560 8.292 1.00 81.44 93 PRO A O 1
ATOM 744 N N . ASN A 1 94 ? -1.328 1.041 9.522 1.00 86.62 94 ASN A N 1
ATOM 745 C CA . ASN A 1 94 ? -0.755 1.928 8.515 1.00 86.62 94 ASN A CA 1
ATOM 746 C C . ASN A 1 94 ? -0.252 1.128 7.313 1.00 86.62 94 ASN A C 1
ATOM 748 O O . ASN A 1 94 ? -0.381 1.578 6.172 1.00 86.62 94 ASN A O 1
ATOM 752 N N . PHE A 1 95 ? 0.228 -0.098 7.536 1.00 89.88 95 PHE A N 1
ATOM 753 C CA . PHE A 1 95 ? 0.612 -0.986 6.445 1.00 89.88 95 PHE A CA 1
ATOM 754 C C . PHE A 1 95 ? -0.583 -1.316 5.537 1.00 89.88 95 PHE A C 1
ATOM 756 O O . PHE A 1 95 ? -0.460 -1.227 4.318 1.00 89.88 95 PHE A O 1
ATOM 763 N N . ASP A 1 96 ? -1.772 -1.582 6.089 1.00 86.81 96 ASP A N 1
ATOM 764 C CA . ASP A 1 96 ? -2.989 -1.797 5.284 1.00 86.81 96 ASP A CA 1
ATOM 765 C C . ASP A 1 96 ? -3.331 -0.574 4.416 1.00 86.81 96 ASP A C 1
ATOM 767 O O . ASP A 1 96 ? -3.755 -0.697 3.261 1.00 86.81 96 ASP A O 1
ATOM 771 N N . THR A 1 97 ? -3.111 0.627 4.948 1.00 88.94 97 THR A N 1
ATOM 772 C CA . THR A 1 97 ? -3.306 1.881 4.211 1.00 88.94 97 THR A CA 1
ATOM 773 C C . THR A 1 97 ? -2.318 2.012 3.054 1.00 88.94 97 THR A C 1
ATOM 775 O O . THR A 1 97 ? -2.727 2.331 1.932 1.00 88.94 97 THR A O 1
ATOM 778 N N . TYR A 1 98 ? -1.047 1.693 3.300 1.00 92.06 98 TYR A N 1
ATOM 779 C CA . TYR A 1 98 ? -0.009 1.644 2.275 1.00 92.06 98 TYR A CA 1
ATOM 780 C C . TYR A 1 98 ? -0.350 0.636 1.166 1.00 92.06 98 TYR A C 1
ATOM 782 O O . TYR A 1 98 ? -0.348 0.994 -0.012 1.00 92.06 98 TYR A O 1
ATOM 790 N N . ILE A 1 99 ? -0.742 -0.594 1.527 1.00 90.81 99 ILE A N 1
ATOM 791 C CA . ILE A 1 99 ? -1.137 -1.640 0.570 1.00 90.81 99 ILE A CA 1
ATOM 792 C C . ILE A 1 99 ? -2.246 -1.145 -0.358 1.00 90.81 99 ILE A C 1
ATOM 794 O O . ILE A 1 99 ? -2.169 -1.319 -1.579 1.00 90.81 99 ILE A O 1
ATOM 798 N N . ARG A 1 100 ? -3.281 -0.510 0.201 1.00 89.50 100 ARG A N 1
ATOM 799 C CA . ARG A 1 100 ? -4.404 0.023 -0.582 1.00 89.50 100 ARG A CA 1
ATOM 800 C C . ARG A 1 100 ? -3.963 1.130 -1.534 1.00 89.50 100 ARG A C 1
ATOM 802 O O . ARG A 1 100 ? -4.438 1.164 -2.670 1.00 89.50 100 ARG A O 1
ATOM 809 N N . TYR A 1 101 ? -3.072 2.013 -1.085 1.00 90.38 101 TYR A N 1
ATOM 810 C CA . TYR A 1 101 ? -2.516 3.066 -1.927 1.00 90.38 101 TYR A CA 1
ATOM 811 C C . TYR A 1 101 ? -1.725 2.488 -3.100 1.00 90.38 101 TYR A C 1
ATOM 813 O O . TYR A 1 101 ? -2.050 2.774 -4.250 1.00 90.38 101 TYR A O 1
ATOM 821 N N . VAL A 1 102 ? -0.744 1.625 -2.824 1.00 88.44 102 VAL A N 1
ATOM 822 C CA . VAL A 1 102 ? 0.147 1.070 -3.853 1.00 88.44 102 VAL A CA 1
ATOM 823 C C . VAL A 1 102 ? -0.598 0.166 -4.823 1.00 88.44 102 VAL A C 1
ATOM 825 O O . VAL A 1 102 ? -0.352 0.230 -6.019 1.00 88.44 102 VAL A O 1
ATOM 828 N N . THR A 1 103 ? -1.594 -0.591 -4.357 1.00 88.31 103 THR A N 1
ATOM 829 C CA . THR A 1 103 ? -2.460 -1.373 -5.257 1.00 88.31 103 THR A CA 1
ATOM 830 C C . THR A 1 103 ? -3.192 -0.470 -6.254 1.00 88.31 103 THR A C 1
ATOM 832 O O . THR A 1 103 ? -3.303 -0.803 -7.435 1.00 88.31 103 THR A O 1
ATOM 835 N N . LYS A 1 104 ? -3.699 0.685 -5.798 1.00 86.00 104 LYS A N 1
ATOM 836 C CA . LYS A 1 104 ? -4.318 1.672 -6.691 1.00 86.00 104 LYS A CA 1
ATOM 837 C C . LYS A 1 104 ? -3.277 2.282 -7.630 1.00 86.00 104 LYS A C 1
ATOM 839 O O . LYS A 1 104 ? -3.543 2.361 -8.822 1.00 86.00 104 LYS A O 1
ATOM 844 N N . TYR A 1 105 ? -2.124 2.682 -7.103 1.00 84.38 105 TYR A N 1
ATOM 845 C CA . TYR A 1 105 ? -1.028 3.271 -7.871 1.00 84.38 105 TYR A CA 1
ATOM 846 C C . TYR A 1 105 ? -0.577 2.345 -9.011 1.00 84.38 105 TYR A C 1
ATOM 848 O O . TYR A 1 105 ? -0.625 2.741 -10.173 1.00 84.38 105 TYR A O 1
ATOM 856 N N . ASP A 1 106 ? -0.254 1.087 -8.702 1.00 82.12 106 ASP A N 1
ATOM 857 C CA . ASP A 1 106 ? 0.211 0.093 -9.675 1.00 82.12 106 ASP A CA 1
ATOM 858 C C . ASP A 1 106 ? -0.855 -0.190 -10.753 1.00 82.12 106 ASP A C 1
ATOM 860 O O . ASP A 1 106 ? -0.527 -0.336 -11.928 1.00 82.12 106 ASP A O 1
ATOM 864 N N . LYS A 1 107 ? -2.148 -0.220 -10.391 1.00 84.25 107 LYS A N 1
ATOM 865 C CA . LYS A 1 107 ? -3.248 -0.409 -11.355 1.00 84.25 107 LYS A CA 1
ATOM 866 C C . LYS A 1 107 ? -3.368 0.752 -12.344 1.00 84.25 107 LYS A C 1
ATOM 868 O O . LYS A 1 107 ? -3.632 0.534 -13.525 1.00 84.25 107 LYS A O 1
ATOM 873 N N . GLU A 1 108 ? -3.243 1.982 -11.861 1.00 80.25 108 GLU A N 1
ATOM 874 C CA . GLU A 1 108 ? -3.325 3.174 -12.710 1.00 80.25 108 GLU A CA 1
ATOM 875 C C . GLU A 1 108 ? -2.081 3.283 -13.603 1.00 80.25 108 GLU A C 1
ATOM 877 O O . GLU A 1 108 ? -2.200 3.649 -14.772 1.00 80.25 108 GLU A O 1
ATOM 882 N N . LEU A 1 109 ? -0.912 2.876 -13.093 1.00 75.88 109 LEU A N 1
ATOM 883 C CA . LEU A 1 109 ? 0.320 2.765 -13.872 1.00 75.88 109 LEU A CA 1
ATOM 884 C C . LEU A 1 109 ? 0.181 1.746 -15.016 1.00 75.88 109 LEU A C 1
ATOM 886 O O . LEU A 1 109 ? 0.532 2.052 -16.154 1.00 75.88 109 LEU A O 1
ATOM 890 N N . ASP A 1 110 ? -0.392 0.568 -14.757 1.00 74.81 110 ASP A N 1
ATOM 891 C CA . ASP A 1 110 ? -0.661 -0.431 -15.803 1.00 74.81 110 ASP A CA 1
ATOM 892 C C . ASP A 1 110 ? -1.637 0.087 -16.864 1.00 74.81 110 ASP A C 1
ATOM 894 O O . ASP A 1 110 ? -1.432 -0.095 -18.069 1.00 74.81 110 ASP A O 1
ATOM 898 N N . ALA A 1 111 ? -2.715 0.744 -16.424 1.00 77.31 111 ALA A N 1
ATOM 899 C CA . ALA A 1 111 ? -3.701 1.331 -17.324 1.00 77.31 111 ALA A CA 1
ATOM 900 C C . ALA A 1 111 ? -3.075 2.425 -18.201 1.00 77.31 111 ALA A C 1
ATOM 902 O O . ALA A 1 111 ? -3.390 2.521 -19.391 1.00 77.31 111 ALA A O 1
ATOM 903 N N . PHE A 1 112 ? -2.165 3.215 -17.627 1.00 72.50 112 PHE A N 1
ATOM 904 C CA . PHE A 1 112 ? -1.380 4.208 -18.343 1.00 72.50 112 PHE A CA 1
ATOM 905 C C . PHE A 1 112 ? -0.473 3.561 -19.399 1.00 72.50 112 PHE A C 1
ATOM 907 O O . PHE A 1 112 ? -0.625 3.891 -20.575 1.00 72.50 112 PHE A O 1
ATOM 914 N N . LYS A 1 113 ? 0.368 2.584 -19.025 1.00 69.88 113 LYS A N 1
ATOM 915 C CA . LYS A 1 113 ? 1.257 1.861 -19.960 1.00 69.88 113 LYS A CA 1
ATOM 916 C C . LYS A 1 113 ? 0.478 1.216 -21.109 1.00 69.88 113 LYS A C 1
ATOM 918 O O . LYS A 1 113 ? 0.842 1.334 -22.274 1.00 69.88 113 LYS A O 1
ATOM 923 N N . THR A 1 114 ? -0.673 0.617 -20.799 1.00 78.25 114 THR A N 1
ATOM 924 C CA . THR A 1 114 ? -1.570 0.037 -21.812 1.00 78.25 114 THR A CA 1
ATOM 925 C C . THR A 1 114 ? -2.102 1.099 -22.781 1.00 78.25 114 THR A C 1
ATOM 927 O O . THR A 1 114 ? -2.231 0.857 -23.982 1.00 78.25 114 THR A O 1
ATOM 930 N N . LYS A 1 115 ? -2.466 2.284 -22.273 1.00 76.81 115 LYS A N 1
ATOM 931 C CA . LYS A 1 115 ? -2.973 3.388 -23.098 1.00 76.81 115 LYS A CA 1
ATOM 932 C C . LYS A 1 115 ? -1.871 3.982 -23.973 1.00 76.81 115 LYS A C 1
ATOM 934 O O . LYS A 1 115 ? -2.136 4.276 -25.136 1.00 76.81 115 LYS A O 1
ATOM 939 N N . GLU A 1 116 ? -0.672 4.141 -23.429 1.00 71.88 116 GLU A N 1
ATOM 940 C CA . GLU A 1 116 ? 0.517 4.581 -24.155 1.00 71.88 116 GLU A CA 1
ATOM 941 C C . GLU A 1 116 ? 0.833 3.640 -25.317 1.00 71.88 116 GLU A C 1
ATOM 943 O O . GLU A 1 116 ? 0.872 4.089 -26.462 1.00 71.88 116 GLU A O 1
ATOM 948 N N . GLN A 1 117 ? 0.929 2.333 -25.058 1.00 72.31 117 GLN A N 1
ATOM 949 C CA . GLN A 1 117 ? 1.194 1.336 -26.094 1.00 72.31 117 GLN A CA 1
ATOM 950 C C . GLN A 1 117 ? 0.168 1.410 -27.236 1.00 72.31 117 GLN A C 1
ATOM 952 O O . GLN A 1 117 ? 0.537 1.483 -28.408 1.00 72.31 117 GLN A O 1
ATOM 957 N N . LYS A 1 118 ? -1.127 1.511 -26.904 1.00 80.56 118 LYS A N 1
ATOM 958 C CA . LYS A 1 118 ? -2.197 1.677 -27.903 1.00 80.56 118 LYS A CA 1
ATOM 959 C C . LYS A 1 118 ? -2.048 2.950 -28.738 1.00 80.56 118 LYS A C 1
ATOM 961 O O . LYS A 1 118 ? -2.404 2.948 -29.915 1.00 80.56 118 LYS A O 1
ATOM 966 N N . LEU A 1 119 ? -1.577 4.051 -28.149 1.00 74.62 119 LEU A N 1
ATOM 967 C CA . LEU A 1 119 ? -1.331 5.297 -28.880 1.00 74.62 119 LEU A CA 1
ATOM 968 C C . LEU A 1 119 ? -0.126 5.150 -29.813 1.00 74.62 119 LEU A C 1
ATOM 970 O O . LEU A 1 119 ? -0.233 5.498 -30.988 1.00 74.62 119 LEU A O 1
ATOM 974 N N . LEU A 1 120 ? 0.980 4.584 -29.326 1.00 71.94 120 LEU A N 1
ATOM 975 C CA . LEU A 1 120 ? 2.177 4.338 -30.133 1.00 71.94 120 LEU A CA 1
ATOM 976 C C . LEU A 1 120 ? 1.869 3.452 -31.346 1.00 71.94 120 LEU A C 1
ATOM 978 O O . LEU A 1 120 ? 2.281 3.770 -32.462 1.00 71.94 120 LEU A O 1
ATOM 982 N N . GLU A 1 121 ? 1.080 2.394 -31.155 1.00 79.88 121 GLU A N 1
ATOM 983 C CA . GLU A 1 121 ? 0.598 1.529 -32.236 1.00 79.88 121 GLU A CA 1
ATOM 984 C C . GLU A 1 121 ? -0.312 2.283 -33.214 1.00 79.88 121 GLU A C 1
ATOM 986 O O . GLU A 1 121 ? -0.086 2.247 -34.427 1.00 79.88 121 GLU A O 1
ATOM 991 N N . LYS A 1 122 ? -1.312 3.020 -32.702 1.00 80.81 122 LYS A N 1
ATOM 992 C CA . LYS A 1 122 ? -2.275 3.778 -33.520 1.00 80.81 122 LYS A CA 1
ATOM 993 C C . LYS A 1 122 ? -1.588 4.768 -34.460 1.00 80.81 122 LYS A C 1
ATOM 995 O O . LYS A 1 122 ? -2.011 4.913 -35.606 1.00 80.81 122 LYS A O 1
ATOM 1000 N N . TYR A 1 123 ? -0.549 5.447 -33.983 1.00 78.00 123 TYR A N 1
ATOM 1001 C CA . TYR A 1 123 ? 0.189 6.440 -34.762 1.00 78.00 123 TYR A CA 1
ATOM 1002 C C . TYR A 1 123 ? 1.410 5.859 -35.490 1.00 78.00 123 TYR A C 1
ATOM 1004 O O . TYR A 1 123 ? 2.148 6.612 -36.118 1.00 78.00 123 TYR A O 1
ATOM 1012 N N . LYS A 1 124 ? 1.616 4.531 -35.449 1.00 77.00 124 LYS A N 1
ATOM 1013 C CA . LYS A 1 124 ? 2.795 3.841 -36.011 1.00 77.00 124 LYS A CA 1
ATOM 1014 C C . LYS A 1 124 ? 4.127 4.416 -35.506 1.00 77.00 124 LYS A C 1
ATOM 1016 O O . LYS A 1 124 ? 5.147 4.313 -36.184 1.00 77.00 124 LYS A O 1
ATOM 1021 N N . LEU A 1 125 ? 4.109 5.001 -34.310 1.00 64.94 125 LEU A N 1
ATOM 1022 C CA . LEU A 1 125 ? 5.275 5.597 -33.664 1.00 64.94 125 LEU A CA 1
ATOM 1023 C C . LEU A 1 125 ? 6.187 4.521 -33.065 1.00 64.94 125 LEU A C 1
ATOM 1025 O O . LEU A 1 125 ? 7.369 4.772 -32.885 1.00 64.94 125 LEU A O 1
ATOM 1029 N N . SER A 1 126 ? 5.688 3.299 -32.845 1.00 57.47 126 SER A N 1
ATOM 1030 C CA . SER A 1 126 ? 6.462 2.182 -32.279 1.00 57.47 126 SER A CA 1
ATOM 1031 C C . SER A 1 126 ? 7.699 1.765 -33.088 1.00 57.47 126 SER A C 1
ATOM 1033 O O . SER A 1 126 ? 8.565 1.097 -32.545 1.00 57.47 126 SER A O 1
ATOM 1035 N N . LYS A 1 127 ? 7.815 2.153 -34.368 1.00 49.09 127 LYS A N 1
ATOM 1036 C CA . LYS A 1 127 ? 9.013 1.899 -35.198 1.00 49.09 127 LYS A CA 1
ATOM 1037 C C . LYS A 1 127 ? 10.096 2.979 -35.089 1.00 49.09 127 LYS A C 1
ATOM 1039 O O . LYS A 1 127 ? 11.140 2.830 -35.714 1.00 49.09 127 LYS A O 1
ATOM 1044 N N . GLN A 1 128 ? 9.828 4.079 -34.388 1.00 47.06 128 GLN A N 1
ATOM 1045 C CA . GLN A 1 128 ? 10.740 5.225 -34.267 1.00 47.06 128 GLN A CA 1
ATOM 1046 C C . GLN A 1 128 ? 11.438 5.307 -32.905 1.00 47.06 128 GLN A C 1
ATOM 1048 O O . GLN A 1 128 ? 12.224 6.224 -32.690 1.00 47.06 128 GLN A O 1
ATOM 1053 N N . PHE A 1 129 ? 11.163 4.368 -32.002 1.00 49.59 129 PHE A N 1
ATOM 1054 C CA . PHE A 1 129 ? 11.695 4.364 -30.647 1.00 49.59 129 PHE A CA 1
ATOM 1055 C C . PHE A 1 129 ? 12.307 2.990 -30.362 1.00 49.59 129 PHE A C 1
ATOM 1057 O O . PHE A 1 129 ? 11.623 1.977 -30.507 1.00 49.59 129 PHE A O 1
ATOM 1064 N N . ASP A 1 130 ? 13.599 2.968 -30.024 1.00 46.56 130 ASP A N 1
ATOM 1065 C CA . ASP A 1 130 ? 14.312 1.767 -29.576 1.00 46.56 130 ASP A CA 1
ATOM 1066 C C . ASP A 1 130 ? 13.697 1.227 -28.272 1.00 46.56 130 ASP A C 1
ATOM 1068 O O . ASP A 1 130 ? 13.061 1.970 -27.523 1.00 46.56 130 ASP A O 1
ATOM 1072 N N . GLU A 1 131 ? 13.902 -0.061 -27.983 1.00 45.47 131 GLU A N 1
ATOM 1073 C CA . GLU A 1 131 ? 13.383 -0.766 -26.792 1.00 45.47 131 GLU A CA 1
ATOM 1074 C C . GLU A 1 131 ? 13.806 -0.125 -25.445 1.00 45.47 131 GLU A C 1
ATOM 1076 O O . GLU A 1 131 ? 13.201 -0.415 -24.415 1.00 45.47 131 GLU A O 1
ATOM 1081 N N . ASP A 1 132 ? 14.766 0.809 -25.471 1.00 45.81 132 ASP A N 1
ATOM 1082 C CA . ASP A 1 132 ? 15.266 1.599 -24.334 1.00 45.81 132 ASP A CA 1
ATOM 1083 C C . ASP A 1 132 ? 14.666 3.025 -24.239 1.00 45.81 132 ASP A C 1
ATOM 1085 O O . ASP A 1 132 ? 15.090 3.843 -23.416 1.00 45.81 132 ASP A O 1
ATOM 1089 N N . ALA A 1 133 ? 13.709 3.382 -25.101 1.00 47.41 133 ALA A N 1
ATOM 1090 C CA . ALA A 1 133 ? 13.224 4.753 -25.211 1.00 47.41 133 ALA A CA 1
ATOM 1091 C C . ALA A 1 133 ? 12.345 5.174 -24.020 1.00 47.41 133 ALA A C 1
ATOM 1093 O O . ALA A 1 133 ? 11.295 4.598 -23.734 1.00 47.41 133 ALA A O 1
ATOM 1094 N N . GLN A 1 134 ? 12.767 6.259 -23.370 1.00 49.97 134 GLN A N 1
ATOM 1095 C CA . GLN A 1 134 ? 11.960 7.040 -22.433 1.00 49.97 134 GLN A CA 1
ATOM 1096 C C . GLN A 1 134 ? 10.591 7.408 -23.052 1.00 49.97 134 GLN A C 1
ATOM 1098 O O . GLN A 1 134 ? 10.496 7.598 -24.270 1.00 49.97 134 GLN A O 1
ATOM 1103 N N . PRO A 1 135 ? 9.528 7.549 -22.240 1.00 49.50 135 PRO A N 1
ATOM 1104 C CA . PRO A 1 135 ? 8.190 7.865 -22.715 1.00 49.50 135 PRO A CA 1
ATOM 1105 C C . PRO A 1 135 ? 8.190 9.202 -23.449 1.00 49.50 135 PRO A C 1
ATOM 1107 O O . PRO A 1 135 ? 8.978 10.106 -23.158 1.00 49.50 135 PRO A O 1
ATOM 1110 N N . SER A 1 136 ? 7.260 9.340 -24.395 1.00 51.88 136 SER A N 1
ATOM 1111 C CA . SER A 1 136 ? 7.105 10.560 -25.192 1.00 51.88 136 SER A CA 1
ATOM 1112 C C . SER A 1 136 ? 7.092 11.814 -24.294 1.00 51.88 136 SER A C 1
ATOM 1114 O O . SER A 1 136 ? 6.339 11.851 -23.315 1.00 51.88 136 SER A O 1
ATOM 1116 N N . PRO A 1 137 ? 7.838 12.884 -24.633 1.00 51.62 137 PRO A N 1
ATOM 1117 C CA . PRO A 1 137 ? 7.807 14.151 -23.898 1.00 51.62 137 PRO A CA 1
ATOM 1118 C C . PRO A 1 137 ? 6.399 14.750 -23.734 1.00 51.62 137 PRO A C 1
ATOM 1120 O O . PRO A 1 137 ? 6.139 15.456 -22.757 1.00 51.62 137 PRO A O 1
ATOM 1123 N N . GLU A 1 138 ? 5.466 14.461 -24.651 1.00 45.78 138 GLU A N 1
ATOM 1124 C CA . GLU A 1 138 ? 4.054 14.846 -24.509 1.00 45.78 138 GLU A CA 1
ATOM 1125 C C . GLU A 1 138 ? 3.354 14.061 -23.394 1.00 45.78 138 GLU A C 1
ATOM 1127 O O . GLU A 1 138 ? 2.547 14.632 -22.665 1.00 45.78 138 GLU A O 1
ATOM 1132 N N . LEU A 1 139 ? 3.699 12.788 -23.197 1.00 49.75 139 LEU A N 1
ATOM 1133 C CA . LEU A 1 139 ? 3.176 11.952 -22.115 1.00 49.75 139 LEU A CA 1
ATOM 1134 C C . LEU A 1 139 ? 3.810 12.306 -20.764 1.00 49.75 139 LEU A C 1
ATOM 1136 O O . LEU A 1 139 ? 3.086 12.422 -19.771 1.00 49.75 139 LEU A O 1
ATOM 1140 N N . VAL A 1 140 ? 5.116 12.599 -20.738 1.00 50.34 140 VAL A N 1
ATOM 1141 C CA . VAL A 1 140 ? 5.806 13.154 -19.559 1.00 50.34 140 VAL A CA 1
ATOM 1142 C C . VAL A 1 140 ? 5.149 14.469 -19.131 1.00 50.34 140 VAL A C 1
ATOM 1144 O O . VAL A 1 140 ? 4.846 14.653 -17.955 1.00 50.34 140 VAL A O 1
ATOM 1147 N N . ARG A 1 141 ? 4.820 15.361 -20.075 1.00 47.75 141 ARG A N 1
ATOM 1148 C CA . ARG A 1 141 ? 4.110 16.622 -19.786 1.00 47.75 141 ARG A CA 1
ATOM 1149 C C . ARG A 1 141 ? 2.658 16.425 -19.354 1.00 47.75 141 ARG A C 1
ATOM 1151 O O . ARG A 1 141 ? 2.191 17.117 -18.453 1.00 47.75 141 ARG A O 1
ATOM 1158 N N . MET A 1 142 ? 1.933 15.506 -19.985 1.00 37.97 142 MET A N 1
ATOM 1159 C CA . MET A 1 142 ? 0.500 15.311 -19.749 1.00 37.97 142 MET A CA 1
ATOM 1160 C C . MET A 1 142 ? 0.214 14.595 -18.419 1.00 37.97 142 MET A C 1
ATOM 1162 O O . MET A 1 142 ? -0.846 14.801 -17.826 1.00 37.97 142 MET A O 1
ATOM 1166 N N . PHE A 1 143 ? 1.170 13.807 -17.912 1.00 44.41 143 PHE A N 1
ATOM 1167 C CA . PHE A 1 143 ? 1.008 13.033 -16.680 1.00 44.41 143 PHE A CA 1
ATOM 1168 C C . PHE A 1 143 ? 2.016 13.381 -15.573 1.00 44.41 143 PHE A C 1
ATOM 1170 O O . PHE A 1 143 ? 1.752 13.041 -14.421 1.00 44.41 143 PHE A O 1
ATOM 1177 N N . ASN A 1 144 ? 3.068 14.166 -15.848 1.00 45.78 144 ASN A N 1
ATOM 1178 C CA . ASN A 1 144 ? 4.124 14.585 -14.905 1.00 45.78 144 ASN A CA 1
ATOM 1179 C C . ASN A 1 144 ? 4.594 13.432 -14.004 1.00 45.78 144 ASN A C 1
ATOM 1181 O O . ASN A 1 144 ? 4.649 13.583 -12.783 1.00 45.78 144 ASN A O 1
ATOM 1185 N N . VAL A 1 145 ? 4.806 12.269 -14.618 1.00 45.00 145 VAL A N 1
ATOM 1186 C CA . VAL A 1 145 ? 5.331 11.064 -13.974 1.00 45.00 145 VAL A CA 1
ATOM 1187 C C . VAL A 1 145 ? 6.826 11.075 -14.251 1.00 45.00 145 VAL A C 1
ATOM 1189 O O . VAL A 1 145 ? 7.218 11.132 -15.417 1.00 45.00 145 VAL A O 1
ATOM 1192 N N . ASN A 1 146 ? 7.647 11.081 -13.203 1.00 41.03 146 ASN A N 1
ATOM 1193 C CA . ASN A 1 146 ? 9.061 10.775 -13.366 1.00 41.03 146 ASN A CA 1
ATOM 1194 C C . ASN A 1 146 ? 9.124 9.291 -13.772 1.00 41.03 146 ASN A C 1
ATOM 1196 O O . ASN A 1 146 ? 8.511 8.458 -13.110 1.00 41.03 146 ASN A O 1
ATOM 1200 N N . TRP A 1 147 ? 9.701 8.994 -14.939 1.00 47.72 147 TRP A N 1
ATOM 1201 C CA . TRP A 1 147 ? 9.637 7.664 -15.568 1.00 47.72 147 TRP A CA 1
ATOM 1202 C C . TRP A 1 147 ? 10.667 6.678 -15.017 1.00 47.72 147 TRP A C 1
ATOM 1204 O O . TRP A 1 147 ? 10.550 5.470 -15.229 1.00 47.72 147 TRP A O 1
ATOM 1214 N N . ASP A 1 148 ? 11.639 7.169 -14.261 1.00 47.53 148 ASP A N 1
ATOM 1215 C CA . ASP A 1 148 ? 12.411 6.313 -13.379 1.00 47.53 148 ASP A CA 1
ATOM 1216 C C . ASP A 1 148 ? 11.385 5.730 -12.404 1.00 47.53 148 ASP A C 1
ATOM 1218 O O . ASP A 1 148 ? 10.714 6.489 -11.706 1.00 47.53 148 ASP A O 1
ATOM 1222 N N . GLY A 1 149 ? 11.142 4.413 -12.453 1.00 48.94 149 GLY A N 1
ATOM 1223 C CA . GLY A 1 149 ? 10.179 3.747 -11.570 1.00 48.94 149 GLY A CA 1
ATOM 1224 C C . GLY A 1 149 ? 10.316 4.257 -10.130 1.00 48.94 149 GLY A C 1
ATOM 1225 O O . GLY A 1 149 ? 11.386 4.742 -9.775 1.00 48.94 149 GLY A O 1
ATOM 1226 N N . PRO A 1 150 ? 9.253 4.177 -9.307 1.00 53.41 150 PRO A N 1
ATOM 1227 C CA . PRO A 1 150 ? 9.195 4.858 -8.013 1.00 53.41 150 PRO A CA 1
ATOM 1228 C C . PRO A 1 150 ? 10.523 4.711 -7.285 1.00 53.41 150 PRO A C 1
ATOM 1230 O O . PRO A 1 150 ? 11.033 3.594 -7.231 1.00 53.41 150 PRO A O 1
ATOM 1233 N N . ASP A 1 151 ? 11.071 5.800 -6.744 1.00 56.28 151 ASP A N 1
ATOM 1234 C CA . ASP A 1 151 ? 12.264 5.732 -5.905 1.00 56.28 151 ASP A CA 1
ATOM 1235 C C . ASP A 1 151 ? 11.922 4.833 -4.711 1.00 56.28 151 ASP A C 1
ATOM 1237 O O . ASP A 1 151 ? 11.351 5.282 -3.711 1.00 56.28 151 ASP A O 1
ATOM 1241 N N . ILE A 1 152 ? 12.174 3.527 -4.833 1.00 60.22 152 ILE A N 1
ATOM 1242 C CA . ILE A 1 152 ? 11.973 2.572 -3.752 1.00 60.22 152 ILE A CA 1
ATOM 1243 C C . ILE A 1 152 ? 13.220 2.679 -2.892 1.00 60.22 152 ILE A C 1
ATOM 1245 O O . ILE A 1 152 ? 14.204 1.965 -3.070 1.00 60.22 152 ILE A O 1
ATOM 1249 N N . VAL A 1 153 ? 13.174 3.643 -1.979 1.00 67.25 153 VAL A N 1
ATOM 1250 C CA . VAL A 1 153 ? 14.317 4.017 -1.144 1.00 67.25 153 VAL A CA 1
ATOM 1251 C C . VAL A 1 153 ? 14.545 2.994 -0.029 1.00 67.25 153 VAL A C 1
ATOM 1253 O O . VAL A 1 153 ? 15.669 2.831 0.442 1.00 67.25 153 VAL A O 1
ATOM 1256 N N . TYR A 1 154 ? 13.493 2.294 0.410 1.00 81.31 154 TYR A N 1
ATOM 1257 C CA . TYR A 1 154 ? 13.538 1.507 1.641 1.00 81.31 154 TYR A CA 1
ATOM 1258 C C . TYR A 1 154 ? 13.541 -0.008 1.381 1.00 81.31 154 TYR A C 1
ATOM 1260 O O . TYR A 1 154 ? 12.607 -0.531 0.765 1.00 81.31 154 TYR A O 1
ATOM 1268 N N . PRO A 1 155 ? 14.519 -0.761 1.923 1.00 81.75 155 PRO A N 1
ATOM 1269 C CA . PRO A 1 155 ? 14.548 -2.221 1.820 1.00 81.75 155 PRO A CA 1
ATOM 1270 C C . PRO A 1 155 ? 13.277 -2.915 2.337 1.00 81.75 155 PRO A C 1
ATOM 1272 O O . PRO A 1 155 ? 12.794 -3.878 1.747 1.00 81.75 155 PRO A O 1
ATOM 1275 N N . ALA A 1 156 ? 12.684 -2.420 3.422 1.00 85.62 156 ALA A N 1
ATOM 1276 C CA . ALA A 1 156 ? 11.431 -2.970 3.939 1.00 85.62 156 ALA A CA 1
ATOM 1277 C C . ALA A 1 156 ? 10.264 -2.789 2.952 1.00 85.62 156 ALA A C 1
ATOM 1279 O O . ALA A 1 156 ? 9.444 -3.694 2.772 1.00 85.62 156 ALA A O 1
ATOM 1280 N N . GLU A 1 157 ? 10.218 -1.632 2.2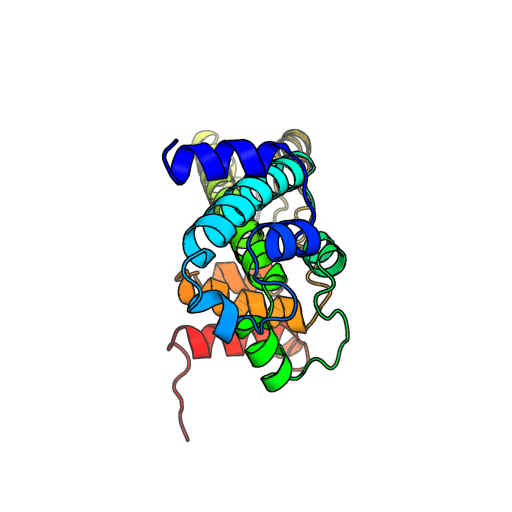90 1.00 87.81 157 GLU A N 1
ATOM 1281 C CA . GLU A 1 157 ? 9.203 -1.290 1.299 1.00 87.81 157 GLU A CA 1
ATOM 1282 C C . GLU A 1 157 ? 9.328 -2.178 0.057 1.00 87.81 157 GLU A C 1
ATOM 1284 O O . GLU A 1 157 ? 8.339 -2.769 -0.381 1.00 87.81 157 GLU A O 1
ATOM 1289 N N . ILE A 1 158 ? 10.541 -2.354 -0.479 1.00 86.69 158 ILE A N 1
ATOM 1290 C CA . ILE A 1 158 ? 10.751 -3.157 -1.693 1.00 86.69 158 ILE A CA 1
ATOM 1291 C C . ILE A 1 158 ? 10.364 -4.626 -1.483 1.00 86.69 158 ILE A C 1
ATOM 1293 O O . ILE A 1 158 ? 9.694 -5.227 -2.324 1.00 86.69 158 ILE A O 1
ATOM 1297 N N . LEU A 1 159 ? 10.690 -5.187 -0.314 1.00 87.56 159 LEU A N 1
ATOM 1298 C CA . LEU A 1 159 ? 10.316 -6.552 0.068 1.00 87.56 159 LEU A CA 1
ATOM 1299 C C . LEU A 1 159 ? 8.812 -6.673 0.366 1.00 87.56 159 LEU A C 1
ATOM 1301 O O . LEU A 1 159 ? 8.223 -7.748 0.229 1.00 87.56 159 LEU A O 1
ATOM 1305 N N . ALA A 1 160 ? 8.155 -5.594 0.800 1.00 88.81 160 ALA A N 1
ATOM 1306 C CA . ALA A 1 160 ? 6.701 -5.560 0.906 1.00 88.81 160 ALA A CA 1
ATOM 1307 C C . ALA A 1 160 ? 6.047 -5.601 -0.477 1.00 88.81 160 ALA A C 1
ATOM 1309 O O . ALA A 1 160 ? 5.147 -6.415 -0.693 1.00 88.81 160 ALA A O 1
ATOM 1310 N N . ARG A 1 161 ? 6.532 -4.782 -1.415 1.00 88.88 161 ARG A N 1
ATOM 1311 C CA . ARG A 1 161 ? 6.008 -4.712 -2.783 1.00 88.88 161 ARG A CA 1
ATOM 1312 C C . ARG A 1 161 ? 6.226 -6.000 -3.567 1.00 88.88 161 ARG A C 1
ATOM 1314 O O . ARG A 1 161 ? 5.306 -6.427 -4.254 1.00 88.88 161 ARG A O 1
ATOM 1321 N N . ALA A 1 162 ? 7.360 -6.677 -3.387 1.00 89.94 162 ALA A N 1
ATOM 1322 C CA . ALA A 1 162 ? 7.614 -7.990 -3.983 1.00 89.94 162 ALA A CA 1
ATOM 1323 C C . ALA A 1 162 ? 6.492 -9.007 -3.685 1.00 89.94 162 ALA A C 1
ATOM 1325 O O . ALA A 1 162 ? 5.953 -9.630 -4.602 1.00 89.94 162 ALA A O 1
ATOM 1326 N N . ASP A 1 163 ? 6.064 -9.111 -2.422 1.00 89.44 163 ASP A N 1
ATOM 1327 C CA . ASP A 1 163 ? 4.946 -9.984 -2.035 1.00 89.44 163 ASP A CA 1
ATOM 1328 C C . ASP A 1 163 ? 3.616 -9.538 -2.656 1.00 89.44 163 ASP A C 1
ATOM 1330 O O . ASP A 1 163 ? 2.765 -10.368 -2.980 1.00 89.44 163 ASP A O 1
ATOM 1334 N N . MET A 1 164 ? 3.401 -8.225 -2.784 1.00 89.50 164 MET A N 1
ATOM 1335 C CA . MET A 1 164 ? 2.186 -7.681 -3.394 1.00 89.50 164 MET A CA 1
ATOM 1336 C C . MET A 1 164 ? 2.116 -8.023 -4.876 1.00 89.50 164 MET A C 1
ATOM 1338 O O . MET A 1 164 ? 1.075 -8.474 -5.348 1.00 89.50 164 MET A O 1
ATOM 1342 N N . TRP A 1 165 ? 3.217 -7.841 -5.600 1.00 91.69 165 TRP A N 1
ATOM 1343 C CA . TRP A 1 165 ? 3.308 -8.158 -7.019 1.00 91.69 165 TRP A CA 1
ATOM 1344 C C . TRP A 1 165 ? 3.115 -9.648 -7.281 1.00 91.69 165 TRP A C 1
ATOM 1346 O O . TRP A 1 165 ? 2.383 -10.003 -8.204 1.00 91.69 165 TRP A O 1
ATOM 1356 N N . ALA A 1 166 ? 3.668 -10.508 -6.422 1.00 91.94 166 ALA A N 1
ATOM 1357 C CA . ALA A 1 166 ? 3.443 -11.949 -6.488 1.00 91.94 166 ALA A CA 1
ATOM 1358 C C . ALA A 1 166 ? 1.955 -12.293 -6.321 1.00 91.94 166 ALA A C 1
ATOM 1360 O O . ALA A 1 166 ? 1.377 -12.986 -7.154 1.00 91.94 166 ALA A O 1
ATOM 1361 N N . LYS A 1 167 ? 1.296 -11.737 -5.295 1.00 89.12 167 LYS A N 1
ATOM 1362 C CA . LYS A 1 167 ? -0.149 -11.932 -5.063 1.00 89.12 167 LYS A CA 1
ATOM 1363 C C . LYS A 1 167 ? -1.019 -11.378 -6.188 1.00 89.12 167 LYS A C 1
ATOM 1365 O O . LYS A 1 167 ? -2.090 -11.915 -6.451 1.00 89.12 167 LYS A O 1
ATOM 1370 N N . ALA A 1 168 ? -0.580 -10.296 -6.822 1.00 86.00 168 ALA A N 1
ATOM 1371 C CA . ALA A 1 168 ? -1.267 -9.676 -7.946 1.00 86.00 168 ALA A CA 1
ATOM 1372 C C . ALA A 1 168 ? -0.989 -10.379 -9.287 1.00 86.00 168 ALA A C 1
ATOM 1374 O O . ALA A 1 168 ? -1.532 -9.946 -10.301 1.00 86.00 168 ALA A O 1
ATOM 1375 N N . GLY A 1 169 ? -0.150 -11.423 -9.311 1.00 88.81 169 GLY A N 1
ATOM 1376 C CA . GLY A 1 169 ? 0.203 -12.148 -10.531 1.00 88.81 169 GLY A CA 1
ATOM 1377 C C . GLY A 1 169 ? 0.946 -11.285 -11.552 1.00 88.81 169 GLY A C 1
ATOM 1378 O O . GLY A 1 169 ? 0.732 -11.439 -12.752 1.00 88.81 169 GLY A O 1
ATOM 1379 N N . LYS A 1 170 ? 1.766 -10.331 -11.091 1.00 86.62 170 LYS A N 1
ATOM 1380 C CA . LYS A 1 170 ? 2.594 -9.509 -11.986 1.00 86.62 170 LYS A CA 1
ATOM 1381 C C . LYS A 1 170 ? 3.615 -10.378 -12.723 1.00 86.62 170 LYS A C 1
ATOM 1383 O O . LYS A 1 170 ? 4.052 -11.396 -12.196 1.00 86.62 170 LYS A O 1
ATOM 1388 N N . SER A 1 171 ? 3.992 -9.966 -13.932 1.00 88.75 171 SER A N 1
ATOM 1389 C CA . SER A 1 171 ? 5.035 -10.637 -14.712 1.00 88.75 171 SER A CA 1
ATOM 1390 C C . SER A 1 171 ? 6.435 -10.323 -14.180 1.00 88.75 171 SER A C 1
ATOM 1392 O O . SER A 1 171 ? 6.644 -9.296 -13.528 1.00 88.75 171 SER A O 1
ATOM 1394 N N . ASP A 1 172 ? 7.402 -11.180 -14.513 1.00 87.00 172 ASP A N 1
ATOM 1395 C CA . ASP A 1 172 ? 8.819 -10.947 -14.217 1.00 87.00 172 ASP A CA 1
ATOM 1396 C C . ASP A 1 172 ? 9.285 -9.594 -14.782 1.00 87.00 172 ASP A C 1
ATOM 1398 O O . ASP A 1 172 ? 9.852 -8.798 -14.039 1.00 87.00 172 ASP A O 1
ATOM 1402 N N . ASP A 1 173 ? 8.965 -9.292 -16.046 1.00 82.12 173 ASP A N 1
ATOM 1403 C CA . ASP A 1 173 ? 9.346 -8.038 -16.718 1.00 82.12 173 ASP A CA 1
ATOM 1404 C C . ASP A 1 173 ? 8.805 -6.795 -16.007 1.00 82.12 173 ASP A C 1
ATOM 1406 O O . ASP A 1 173 ? 9.511 -5.795 -15.854 1.00 82.12 173 ASP A O 1
ATOM 1410 N N . TYR A 1 174 ? 7.556 -6.855 -15.530 1.00 84.31 174 TYR A N 1
ATOM 1411 C CA . TYR A 1 174 ? 6.976 -5.769 -14.747 1.00 84.31 174 TYR A CA 1
ATOM 1412 C C . TYR A 1 174 ? 7.795 -5.535 -13.479 1.00 84.31 174 TYR A C 1
ATOM 1414 O O . TYR A 1 174 ? 8.208 -4.410 -13.208 1.00 84.31 174 TYR A O 1
ATOM 1422 N N . VAL A 1 175 ? 8.058 -6.595 -12.714 1.00 85.56 175 VAL A N 1
ATOM 1423 C CA . VAL A 1 175 ? 8.782 -6.494 -11.443 1.00 85.56 175 VAL A CA 1
ATOM 1424 C C . VAL A 1 175 ? 10.213 -6.012 -11.666 1.00 85.56 175 VAL A C 1
ATOM 1426 O O . VAL A 1 175 ? 10.662 -5.101 -10.982 1.00 85.56 175 VAL A O 1
ATOM 1429 N N . LEU A 1 176 ? 10.907 -6.555 -12.661 1.00 83.06 176 LEU A N 1
ATOM 1430 C CA . LEU A 1 176 ? 12.248 -6.138 -13.066 1.00 83.06 176 LEU A CA 1
ATOM 1431 C C . LEU A 1 176 ? 12.310 -4.651 -13.426 1.00 83.06 176 LEU A C 1
ATOM 1433 O O . LEU A 1 176 ? 13.176 -3.936 -12.924 1.00 83.06 176 LEU A O 1
ATOM 1437 N N . THR A 1 177 ? 11.336 -4.162 -14.194 1.00 79.25 177 THR A N 1
ATOM 1438 C CA . THR A 1 177 ? 11.203 -2.735 -14.521 1.00 79.25 177 THR A CA 1
ATOM 1439 C C . THR A 1 177 ? 11.016 -1.890 -13.260 1.00 79.25 177 THR A C 1
ATOM 1441 O O . THR A 1 177 ? 11.710 -0.897 -13.068 1.00 79.25 177 THR A O 1
ATOM 1444 N N . MET A 1 178 ? 10.108 -2.297 -12.366 1.00 79.00 178 MET A N 1
ATOM 1445 C CA . MET A 1 178 ? 9.825 -1.564 -11.123 1.00 79.00 178 MET A CA 1
ATOM 1446 C C . MET A 1 178 ? 10.998 -1.564 -10.138 1.00 79.00 178 MET A C 1
ATOM 1448 O O . MET A 1 178 ? 11.065 -0.703 -9.266 1.00 79.00 178 MET A O 1
ATOM 1452 N N . LEU A 1 179 ? 11.906 -2.530 -10.265 1.00 79.12 179 LEU A N 1
ATOM 1453 C CA . LEU A 1 179 ? 13.127 -2.636 -9.477 1.00 79.12 179 LEU A CA 1
ATOM 1454 C C . LEU A 1 179 ? 14.333 -1.948 -10.144 1.00 79.12 179 LEU A C 1
ATOM 1456 O O . LEU A 1 179 ? 15.446 -2.066 -9.630 1.00 79.12 179 LEU A O 1
ATOM 1460 N N . GLY A 1 180 ? 14.151 -1.282 -11.291 1.00 76.94 180 GLY A N 1
ATOM 1461 C CA . GLY A 1 180 ? 15.249 -0.671 -12.047 1.00 76.94 180 GLY A CA 1
ATOM 1462 C C . GLY A 1 180 ? 16.255 -1.693 -12.594 1.00 76.94 180 GLY A C 1
ATOM 1463 O O . GLY A 1 180 ? 17.430 -1.382 -12.758 1.00 76.94 180 GLY A O 1
ATOM 1464 N N . MET A 1 181 ? 15.815 -2.931 -12.834 1.00 77.81 181 MET A N 1
ATOM 1465 C CA . MET A 1 181 ? 16.625 -4.040 -13.345 1.00 77.81 181 MET A CA 1
ATOM 1466 C C . MET A 1 181 ? 16.018 -4.565 -14.655 1.00 77.81 181 MET A C 1
ATOM 1468 O O . MET A 1 181 ? 15.528 -5.689 -14.668 1.00 77.81 181 MET A O 1
ATOM 1472 N N . PRO A 1 182 ? 16.019 -3.794 -15.759 1.00 69.06 182 PRO A N 1
ATOM 1473 C CA . PRO A 1 182 ? 15.216 -4.080 -16.955 1.00 69.06 182 PRO A CA 1
ATOM 1474 C C . PRO A 1 182 ? 15.520 -5.427 -17.632 1.00 69.06 182 PRO A C 1
ATOM 1476 O O . PRO A 1 182 ? 14.712 -5.904 -18.422 1.00 69.06 182 PRO A O 1
ATOM 1479 N N . SER A 1 183 ? 16.644 -6.086 -17.315 1.00 71.69 183 SER A N 1
ATOM 1480 C CA . SER A 1 183 ? 16.896 -7.453 -17.772 1.00 71.69 183 SER A CA 1
ATOM 1481 C C . SER A 1 183 ? 17.598 -8.338 -16.734 1.00 71.69 183 SER A C 1
ATOM 1483 O O . SER A 1 183 ? 18.471 -7.906 -15.978 1.00 71.69 183 SER A O 1
ATOM 1485 N N . LEU A 1 184 ? 17.279 -9.639 -16.765 1.00 68.81 184 LEU A N 1
ATOM 1486 C CA . LEU A 1 184 ? 17.945 -10.667 -15.949 1.00 68.81 184 LEU A CA 1
ATOM 1487 C C . LEU A 1 184 ? 19.413 -10.892 -16.327 1.00 68.81 184 LEU A C 1
ATOM 1489 O O . LEU A 1 184 ? 20.206 -11.345 -15.505 1.00 68.81 184 LEU A O 1
ATOM 1493 N N . LYS A 1 185 ? 19.805 -10.561 -17.563 1.00 68.69 185 LYS A N 1
ATOM 1494 C CA . LYS A 1 185 ? 21.213 -10.645 -17.983 1.00 68.69 185 LYS A CA 1
ATOM 1495 C C . LYS A 1 185 ? 22.091 -9.713 -17.151 1.00 68.69 185 LYS A C 1
ATOM 1497 O O . LYS A 1 185 ? 23.262 -10.007 -16.930 1.00 68.69 185 LYS A O 1
ATOM 1502 N N . GLU A 1 186 ? 21.510 -8.622 -16.661 1.00 63.00 186 GLU A N 1
ATOM 1503 C CA . GLU A 1 186 ? 22.186 -7.661 -15.801 1.00 63.00 186 GLU A CA 1
ATOM 1504 C C . GLU A 1 186 ? 21.871 -7.849 -14.316 1.00 63.00 186 GLU A C 1
ATOM 1506 O O . GLU A 1 186 ? 22.635 -7.370 -13.484 1.00 63.00 186 GLU A O 1
ATOM 1511 N N . SER A 1 187 ? 20.827 -8.608 -13.952 1.00 60.06 187 SER A N 1
ATOM 1512 C CA . SER A 1 187 ? 20.440 -8.832 -12.549 1.00 60.06 187 SER A CA 1
ATOM 1513 C C . SER A 1 187 ? 21.551 -9.468 -11.704 1.00 60.06 187 SER A C 1
ATOM 1515 O O . SER A 1 187 ? 21.649 -9.196 -10.511 1.00 60.06 187 SER A O 1
ATOM 1517 N N . SER A 1 188 ? 22.431 -10.269 -12.312 1.00 59.00 188 SER A N 1
ATOM 1518 C CA . SER A 1 188 ? 23.614 -10.844 -11.653 1.00 59.00 188 SER A CA 1
ATOM 1519 C C . SER A 1 188 ? 24.639 -9.787 -11.216 1.00 59.00 188 SER A C 1
ATOM 1521 O O . SER A 1 188 ? 25.276 -9.957 -10.176 1.00 59.00 188 SER A O 1
ATOM 1523 N N . LYS A 1 189 ? 24.740 -8.651 -11.927 1.00 65.62 189 LYS A N 1
ATOM 1524 C CA . LYS A 1 189 ? 25.545 -7.483 -11.511 1.00 65.62 189 LYS A CA 1
ATOM 1525 C C . LYS A 1 189 ? 25.000 -6.857 -10.221 1.00 65.62 189 LYS A C 1
ATOM 1527 O O . LYS A 1 189 ? 25.735 -6.209 -9.483 1.00 65.62 189 LYS A O 1
ATOM 1532 N N . PHE A 1 190 ? 23.726 -7.109 -9.923 1.00 64.44 190 PHE A N 1
ATOM 1533 C CA . PHE A 1 190 ? 23.011 -6.631 -8.748 1.00 64.44 190 PHE A CA 1
ATOM 1534 C C . PHE A 1 190 ? 22.827 -7.712 -7.678 1.00 64.44 190 PHE A C 1
ATOM 1536 O O . PHE A 1 190 ? 22.029 -7.511 -6.771 1.00 64.44 190 PHE A O 1
ATOM 1543 N N . ALA A 1 191 ? 23.558 -8.833 -7.724 1.00 64.94 191 ALA A N 1
ATOM 1544 C CA . ALA A 1 191 ? 23.361 -9.961 -6.803 1.00 64.94 191 ALA A CA 1
ATOM 1545 C C . ALA A 1 191 ? 23.421 -9.584 -5.305 1.00 64.94 191 ALA A C 1
ATOM 1547 O O . ALA A 1 191 ? 22.793 -10.235 -4.471 1.00 64.94 191 ALA A O 1
ATOM 1548 N N . HIS A 1 192 ? 24.139 -8.509 -4.964 1.00 67.00 192 HIS A N 1
ATOM 1549 C CA . HIS A 1 192 ? 24.243 -7.9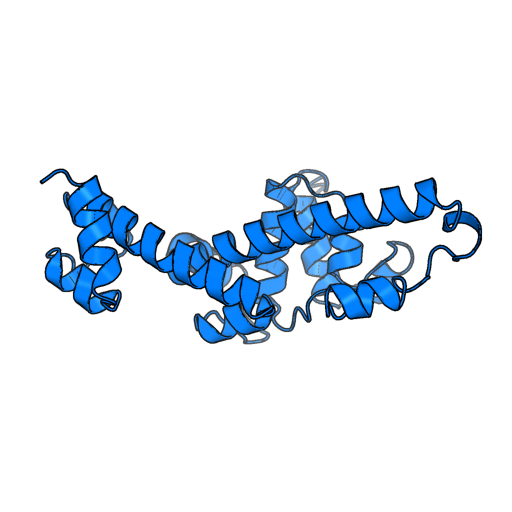80 -3.599 1.00 67.00 192 HIS A CA 1
ATOM 1550 C C . HIS A 1 192 ? 23.202 -6.894 -3.269 1.00 67.00 192 HIS A C 1
ATOM 1552 O O . HIS A 1 192 ? 23.094 -6.484 -2.113 1.00 67.00 192 HIS A O 1
ATOM 1558 N N . SER A 1 193 ? 22.434 -6.424 -4.256 1.00 74.75 193 SER A N 1
ATOM 1559 C CA . SER A 1 193 ? 21.452 -5.354 -4.094 1.00 74.75 193 SER A CA 1
ATOM 1560 C C . SER A 1 193 ? 20.173 -5.851 -3.418 1.00 74.75 193 SER A C 1
ATOM 156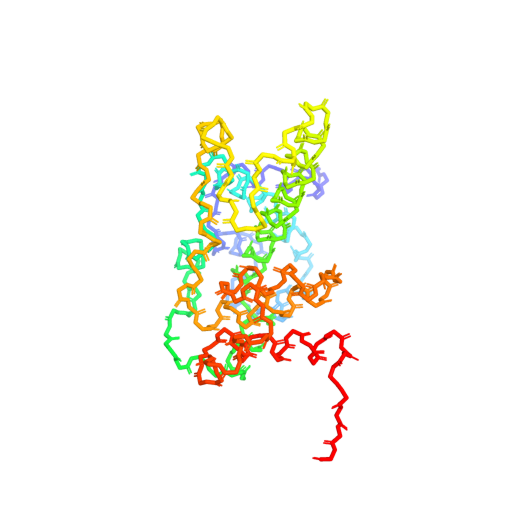2 O O . SER A 1 193 ? 19.771 -7.015 -3.530 1.00 74.75 193 SER A O 1
ATOM 1564 N N . TYR A 1 194 ? 19.486 -4.938 -2.731 1.00 76.12 194 TYR A N 1
ATOM 1565 C CA . TYR A 1 194 ? 18.150 -5.205 -2.202 1.00 76.12 194 TYR A CA 1
ATOM 1566 C C . TYR A 1 194 ? 17.120 -5.454 -3.308 1.00 76.12 194 TYR A C 1
ATOM 1568 O O . TYR A 1 194 ? 16.190 -6.230 -3.097 1.00 76.12 194 TYR A O 1
ATOM 1576 N N . ASN A 1 195 ? 17.324 -4.889 -4.497 1.00 81.25 195 ASN A N 1
ATOM 1577 C CA . ASN A 1 195 ? 16.443 -5.071 -5.647 1.00 81.25 195 ASN A CA 1
ATOM 1578 C C . ASN A 1 195 ? 16.477 -6.526 -6.124 1.00 81.25 195 ASN A C 1
ATOM 1580 O O . ASN A 1 195 ? 15.430 -7.132 -6.339 1.00 81.25 195 ASN A O 1
ATOM 1584 N N . TYR A 1 196 ? 17.660 -7.142 -6.188 1.00 83.38 196 TYR A N 1
ATOM 1585 C CA . TYR A 1 196 ? 17.768 -8.557 -6.538 1.00 83.38 196 TYR A CA 1
ATOM 1586 C C . TYR A 1 196 ? 17.141 -9.465 -5.473 1.00 83.38 196 TYR A C 1
ATOM 1588 O O . TYR A 1 196 ? 16.386 -10.379 -5.807 1.00 83.38 196 TYR A O 1
ATOM 1596 N N . LYS A 1 197 ? 17.357 -9.174 -4.182 1.00 84.19 197 LYS A N 1
ATOM 1597 C CA . LYS A 1 197 ? 16.687 -9.895 -3.082 1.00 84.19 197 LYS A CA 1
ATOM 1598 C C . LYS A 1 197 ? 15.161 -9.785 -3.167 1.00 84.19 197 LYS A C 1
ATOM 1600 O O . LYS A 1 197 ? 14.469 -10.779 -2.969 1.00 84.19 197 LYS A O 1
ATOM 1605 N N . ALA A 1 198 ? 14.640 -8.605 -3.500 1.00 85.88 198 ALA A N 1
ATOM 1606 C CA . ALA A 1 198 ? 13.212 -8.384 -3.701 1.00 85.88 198 ALA A CA 1
ATOM 1607 C C . ALA A 1 198 ? 12.668 -9.184 -4.888 1.00 85.88 198 ALA A C 1
ATOM 1609 O O . ALA A 1 198 ? 11.602 -9.787 -4.777 1.00 85.88 198 ALA A O 1
ATOM 1610 N N . PHE A 1 199 ? 13.415 -9.257 -5.992 1.00 88.31 199 PHE A N 1
ATOM 1611 C CA . PHE A 1 199 ? 13.048 -10.097 -7.128 1.00 88.31 199 PHE A CA 1
ATOM 1612 C C . PHE A 1 199 ? 12.991 -11.582 -6.743 1.00 88.31 199 PHE A C 1
ATOM 1614 O O . PHE A 1 199 ? 12.001 -12.249 -7.033 1.00 88.31 199 PHE A O 1
ATOM 1621 N N . LEU A 1 200 ? 13.991 -12.097 -6.019 1.00 88.62 200 LEU A N 1
ATOM 1622 C CA . LEU A 1 200 ? 13.971 -13.479 -5.522 1.00 88.62 200 LEU A CA 1
ATOM 1623 C C . LEU A 1 200 ? 12.770 -13.741 -4.604 1.00 88.62 200 LEU A C 1
ATOM 1625 O O . LEU A 1 200 ? 12.091 -14.753 -4.758 1.00 88.62 200 LEU A O 1
ATOM 1629 N N . GLN A 1 201 ? 12.458 -12.816 -3.694 1.00 87.88 201 GLN A N 1
ATOM 1630 C CA . GLN A 1 201 ? 11.284 -12.942 -2.832 1.00 87.88 201 GLN A CA 1
ATOM 1631 C C . GLN A 1 201 ? 9.978 -12.947 -3.638 1.00 87.88 201 GLN A C 1
ATOM 1633 O O . GLN A 1 201 ? 9.097 -13.757 -3.361 1.00 87.88 201 GLN A O 1
ATOM 1638 N N . PHE A 1 202 ? 9.859 -12.092 -4.657 1.00 91.38 202 PHE A N 1
ATOM 1639 C CA . PHE A 1 202 ? 8.726 -12.112 -5.583 1.00 91.38 202 PHE A CA 1
ATOM 1640 C C . PHE A 1 202 ? 8.586 -13.489 -6.249 1.00 91.38 202 PHE A C 1
ATOM 1642 O O . PHE A 1 202 ? 7.499 -14.065 -6.244 1.00 91.38 202 PHE A O 1
ATOM 1649 N N . LYS A 1 203 ? 9.685 -14.056 -6.757 1.00 91.75 203 LYS A N 1
ATOM 1650 C CA . LYS A 1 203 ? 9.683 -15.370 -7.414 1.00 91.75 203 LYS A CA 1
ATOM 1651 C C . LYS A 1 203 ? 9.319 -16.508 -6.452 1.00 91.75 203 LYS A C 1
ATOM 1653 O O . LYS A 1 203 ? 8.558 -17.398 -6.843 1.00 91.75 203 LYS A O 1
ATOM 1658 N N . GLU A 1 204 ? 9.803 -16.472 -5.207 1.00 90.56 204 GLU A N 1
ATOM 1659 C CA . GLU A 1 204 ? 9.421 -17.432 -4.157 1.00 90.56 204 GLU A CA 1
ATOM 1660 C C . GLU A 1 204 ? 7.927 -17.312 -3.831 1.00 90.56 204 GLU A C 1
ATOM 1662 O O . GLU A 1 204 ? 7.206 -18.308 -3.852 1.00 90.56 204 GLU A O 1
ATOM 1667 N N . ALA A 1 205 ? 7.441 -16.092 -3.590 1.00 87.94 205 ALA A N 1
ATOM 1668 C CA . ALA A 1 205 ? 6.043 -15.828 -3.260 1.00 87.94 205 ALA A CA 1
ATOM 1669 C C . ALA A 1 205 ? 5.083 -16.171 -4.414 1.00 87.94 205 ALA A C 1
ATOM 1671 O O . ALA A 1 205 ? 3.949 -16.577 -4.164 1.00 87.94 205 ALA A O 1
ATOM 1672 N N . ALA A 1 206 ? 5.533 -16.043 -5.664 1.00 89.56 206 ALA A N 1
ATOM 1673 C CA . ALA A 1 206 ? 4.786 -16.434 -6.857 1.00 89.56 206 ALA A CA 1
ATOM 1674 C C . ALA A 1 206 ? 4.823 -17.953 -7.128 1.00 89.56 206 ALA A C 1
ATOM 1676 O O . ALA A 1 206 ? 4.173 -18.418 -8.060 1.00 89.56 206 ALA A O 1
ATOM 1677 N N . GLY A 1 207 ? 5.592 -18.733 -6.354 1.00 86.38 207 GLY A N 1
ATOM 1678 C CA . GLY A 1 207 ? 5.758 -20.178 -6.559 1.00 86.38 207 GLY A CA 1
ATOM 1679 C C . GLY A 1 207 ? 6.559 -20.541 -7.814 1.00 86.38 207 GLY A C 1
ATOM 1680 O O . GLY A 1 207 ? 6.475 -21.666 -8.297 1.00 86.38 207 GLY A O 1
ATOM 1681 N N . THR A 1 208 ? 7.320 -19.590 -8.361 1.00 80.19 208 THR A N 1
ATOM 1682 C CA . THR A 1 208 ? 8.092 -19.755 -9.608 1.00 80.19 208 THR A CA 1
ATOM 1683 C C . THR A 1 208 ? 9.581 -20.005 -9.365 1.00 80.19 208 THR A C 1
ATOM 1685 O O . THR A 1 208 ? 10.303 -20.367 -10.291 1.00 80.19 208 THR A O 1
ATOM 1688 N N . LEU A 1 209 ? 10.044 -19.857 -8.120 1.00 72.38 209 LEU A N 1
ATOM 1689 C CA . LEU A 1 209 ? 11.295 -20.438 -7.638 1.00 72.38 209 LEU A CA 1
ATOM 1690 C C . LEU A 1 209 ? 10.992 -21.804 -7.018 1.00 72.38 209 LEU A C 1
ATOM 1692 O O . LEU A 1 209 ? 10.279 -21.889 -6.017 1.00 72.38 209 LEU A O 1
ATOM 1696 N N . SER A 1 210 ? 11.551 -22.873 -7.591 1.00 48.22 210 SER A N 1
ATOM 1697 C CA . SER A 1 210 ? 11.544 -24.178 -6.928 1.00 48.22 210 SER A CA 1
ATOM 1698 C C . SER A 1 210 ? 12.379 -24.102 -5.653 1.00 48.22 210 SER A C 1
ATOM 1700 O O . SER A 1 210 ? 13.540 -23.691 -5.701 1.00 48.22 210 SER A O 1
ATOM 1702 N N . LYS A 1 211 ? 11.821 -24.552 -4.523 1.00 47.88 211 LYS A N 1
ATOM 1703 C CA . LYS A 1 211 ? 12.606 -24.889 -3.328 1.00 47.88 211 LYS A CA 1
ATOM 1704 C C . LYS A 1 211 ? 13.375 -26.177 -3.612 1.00 47.88 211 LYS A C 1
ATOM 1706 O O . LYS A 1 211 ? 12.970 -27.248 -3.176 1.00 47.88 211 LYS A O 1
ATOM 1711 N N . ASN A 1 212 ? 14.442 -26.085 -4.397 1.00 35.00 212 ASN A N 1
ATOM 1712 C CA . ASN A 1 212 ? 15.373 -27.192 -4.542 1.00 35.00 212 ASN A CA 1
ATOM 1713 C C . ASN A 1 212 ? 16.469 -27.055 -3.484 1.00 35.00 212 ASN A C 1
ATOM 1715 O O . ASN A 1 212 ? 17.295 -26.149 -3.579 1.00 35.00 212 ASN A O 1
ATOM 1719 N N . SER A 1 213 ? 16.426 -28.018 -2.550 1.00 36.72 213 SER A N 1
ATOM 1720 C CA . SER A 1 213 ? 17.466 -28.501 -1.618 1.00 36.72 213 SER A CA 1
ATOM 1721 C C . SER A 1 213 ? 18.004 -27.539 -0.565 1.00 36.72 213 SER A C 1
ATOM 1723 O O . SER A 1 213 ? 18.818 -26.661 -0.918 1.00 36.72 213 SER A O 1
#